Protein AF-A0A3A8N0Z3-F1 (afdb_monomer_lite)

Organism: NCBI:txid2316726

Secondary structure (DSSP, 8-state):
-HHHHHHHHHHHHHHHHHHHHHHHHH-TT-HHHHHHHHHHHHHTT-HHHHHHHHHHHHHHS-TT-TTHHHHHHHHHHSPPPP-------------PPPPTT---HHHHHHHHHHHHHHHTT-HHHHHHHHHHHHHH-TT-HHHHHHHHHHHHHTT-HHHHHHHHHHHHHHS-TT-TTHHHHHHHHHHHHHHHTT-

pLDDT: mean 80.4, std 16.56, range [33.19, 97.12]

Radius of gyration: 19.75 Å; chains: 1; bounding box: 37×64×40 Å

Structure (mmCIF, N/CA/C/O backbone):
data_AF-A0A3A8N0Z3-F1
#
_entry.id   AF-A0A3A8N0Z3-F1
#
loop_
_atom_site.group_PDB
_atom_site.id
_atom_site.type_symbol
_atom_site.label_atom_id
_atom_site.label_alt_id
_atom_site.label_comp_id
_atom_site.label_asym_id
_atom_site.label_entity_id
_atom_site.label_seq_id
_atom_site.pdbx_PDB_ins_code
_atom_site.Cartn_x
_atom_site.Cartn_y
_atom_site.Cartn_z
_atom_site.occupancy
_atom_site.B_iso_or_equiv
_atom_site.auth_seq_id
_atom_site.auth_comp_id
_atom_site.auth_asym_id
_atom_site.auth_atom_id
_atom_site.pdbx_PDB_model_num
ATOM 1 N N . MET A 1 1 ? 1.229 38.279 10.866 1.00 57.19 1 MET A N 1
ATOM 2 C CA . MET A 1 1 ? 1.272 37.994 9.409 1.00 57.19 1 MET A CA 1
ATOM 3 C C . MET A 1 1 ? 1.935 36.657 9.067 1.00 57.19 1 MET A C 1
ATOM 5 O O . MET A 1 1 ? 1.405 35.958 8.218 1.00 57.19 1 MET A O 1
ATOM 9 N N . VAL A 1 2 ? 3.024 36.254 9.737 1.00 59.75 2 VAL A N 1
ATOM 10 C CA . VAL A 1 2 ? 3.752 34.993 9.451 1.00 59.75 2 VAL A CA 1
ATOM 11 C C . VAL A 1 2 ? 2.899 33.725 9.644 1.00 59.75 2 VAL A C 1
ATOM 13 O O . VAL A 1 2 ? 3.015 32.772 8.880 1.00 59.75 2 VAL A O 1
ATOM 16 N N . GLU A 1 3 ? 2.003 33.711 10.630 1.00 58.56 3 GLU A N 1
ATOM 17 C CA . GLU A 1 3 ? 1.190 32.529 10.953 1.00 58.56 3 GLU A CA 1
ATOM 18 C C . GLU A 1 3 ? 0.041 32.298 9.959 1.00 58.56 3 GLU A C 1
ATOM 20 O O . GLU A 1 3 ? -0.197 31.168 9.539 1.00 58.56 3 GLU A O 1
ATOM 25 N N . VAL A 1 4 ? -0.586 33.380 9.482 1.00 61.00 4 VAL A N 1
ATOM 26 C CA . VAL A 1 4 ? -1.619 33.347 8.430 1.00 61.00 4 VAL A CA 1
ATOM 27 C C . VAL A 1 4 ? -1.026 32.901 7.091 1.00 61.00 4 VAL A C 1
ATOM 29 O O . VAL A 1 4 ? -1.623 32.082 6.400 1.00 61.00 4 VAL A O 1
ATOM 32 N N . ASP A 1 5 ? 0.178 33.368 6.749 1.00 61.94 5 ASP A N 1
ATOM 33 C CA . ASP A 1 5 ? 0.893 32.935 5.542 1.00 61.94 5 ASP A CA 1
ATOM 34 C C . ASP A 1 5 ? 1.299 31.448 5.614 1.00 61.94 5 ASP A C 1
ATOM 36 O O . ASP A 1 5 ? 1.142 30.709 4.642 1.00 61.94 5 ASP A O 1
ATOM 40 N N . ARG A 1 6 ? 1.730 30.961 6.788 1.00 59.81 6 ARG A N 1
ATOM 41 C CA . ARG A 1 6 ? 2.037 29.538 7.020 1.00 59.81 6 ARG A CA 1
ATOM 42 C C . ARG A 1 6 ? 0.794 28.643 6.923 1.00 59.81 6 ARG A C 1
ATOM 44 O O . ARG A 1 6 ? 0.878 27.572 6.322 1.00 59.81 6 ARG A O 1
ATOM 51 N N . LEU A 1 7 ? -0.333 29.071 7.494 1.00 57.47 7 LEU A N 1
ATOM 52 C CA . LEU A 1 7 ? -1.627 28.374 7.420 1.00 57.47 7 LEU A CA 1
ATOM 53 C C . LEU A 1 7 ? -2.206 28.378 5.998 1.00 57.47 7 LEU A C 1
ATOM 55 O O . LEU A 1 7 ? -2.738 27.371 5.536 1.00 57.47 7 LEU A O 1
ATOM 59 N N . SER A 1 8 ? -2.057 29.488 5.275 1.00 64.44 8 SER A N 1
ATOM 60 C CA . SER A 1 8 ? -2.439 29.582 3.865 1.00 64.44 8 SER A CA 1
ATOM 61 C C . SER A 1 8 ? -1.610 28.612 3.015 1.00 64.44 8 SER A C 1
ATOM 63 O O . SER A 1 8 ? -2.155 27.758 2.317 1.00 64.44 8 SER A O 1
ATOM 65 N N . LYS A 1 9 ? -0.281 28.623 3.182 1.00 66.44 9 LYS A N 1
ATOM 66 C CA . LYS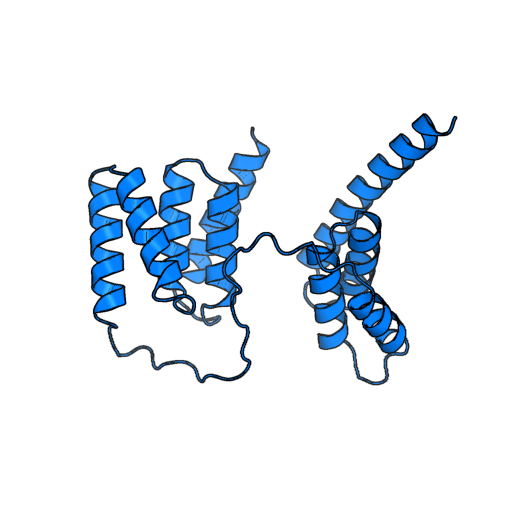 A 1 9 ? 0.630 27.702 2.487 1.00 66.44 9 LYS A CA 1
ATOM 67 C C . LYS A 1 9 ? 0.360 26.232 2.812 1.00 66.44 9 LYS A C 1
ATOM 69 O O . LYS A 1 9 ? 0.464 25.401 1.916 1.00 66.44 9 LYS A O 1
ATOM 74 N N . SER A 1 10 ? 0.014 25.874 4.049 1.00 64.50 10 SER A N 1
ATOM 75 C CA . SER A 1 10 ? -0.288 24.476 4.395 1.00 64.50 10 SER A CA 1
ATOM 76 C C . SER A 1 10 ? -1.595 23.985 3.762 1.00 64.50 10 SER A C 1
ATOM 78 O O . SER A 1 10 ? -1.659 22.846 3.287 1.00 64.50 10 SER A O 1
ATOM 80 N N . LYS A 1 11 ? -2.615 24.847 3.685 1.00 70.50 11 LYS A N 1
ATOM 81 C CA . LYS A 1 11 ? -3.885 24.549 3.011 1.00 70.50 11 LYS A CA 1
ATOM 82 C C . LYS A 1 11 ? -3.686 24.342 1.506 1.00 70.50 11 LYS A C 1
ATOM 84 O O . LYS A 1 11 ? -4.133 23.325 0.974 1.00 70.50 11 LYS A O 1
ATOM 89 N N . GLU A 1 12 ? -2.942 25.239 0.862 1.00 77.44 12 GLU A N 1
ATOM 90 C CA . GLU A 1 12 ? -2.576 25.149 -0.559 1.00 77.44 12 GLU A CA 1
ATOM 91 C C . GLU A 1 12 ? -1.788 23.868 -0.863 1.00 77.44 12 GLU A C 1
ATOM 93 O O . GLU A 1 12 ? -2.089 23.144 -1.811 1.00 77.44 12 GLU A O 1
ATOM 98 N N . LEU A 1 13 ? -0.823 23.511 -0.010 1.00 73.25 13 LEU A N 1
ATOM 99 C CA . LEU A 1 13 ? -0.037 22.288 -0.186 1.00 73.25 13 LEU A CA 1
ATOM 100 C C . LEU A 1 13 ? -0.872 21.016 0.003 1.00 73.25 13 LEU A C 1
ATOM 102 O O . LEU A 1 13 ? -0.650 20.027 -0.694 1.00 73.25 13 LEU A O 1
ATOM 106 N N . THR A 1 14 ? -1.862 21.038 0.896 1.00 74.38 14 THR A N 1
ATOM 107 C CA . THR A 1 14 ? -2.789 19.912 1.090 1.00 74.38 14 THR A CA 1
ATOM 108 C C . THR A 1 14 ? -3.716 19.740 -0.116 1.00 74.38 14 THR A C 1
ATOM 110 O O . THR A 1 14 ? -4.003 18.618 -0.537 1.00 74.38 14 THR A O 1
ATOM 113 N N . GLN A 1 15 ? -4.164 20.842 -0.720 1.00 80.12 15 GLN A N 1
ATOM 114 C CA . GLN A 1 15 ? -4.933 20.805 -1.962 1.00 80.12 15 GLN A CA 1
ATOM 115 C C . GLN A 1 15 ? -4.079 20.318 -3.137 1.00 80.12 15 GLN A C 1
ATOM 117 O O . GLN A 1 15 ? -4.514 19.434 -3.877 1.00 80.12 15 GLN A O 1
ATOM 122 N N . ALA A 1 16 ? -2.842 20.806 -3.250 1.00 80.38 16 ALA A N 1
ATOM 123 C CA . ALA A 1 16 ? -1.879 20.326 -4.232 1.00 80.38 16 ALA A CA 1
ATOM 124 C C . ALA A 1 16 ? -1.633 18.815 -4.086 1.00 80.38 16 ALA A C 1
ATOM 126 O O . ALA A 1 16 ? -1.604 18.115 -5.094 1.00 80.38 16 ALA A O 1
ATOM 127 N N . ALA A 1 17 ? -1.548 18.291 -2.855 1.00 80.81 17 ALA A N 1
ATOM 128 C CA . ALA A 1 17 ? -1.403 16.857 -2.590 1.00 80.81 17 ALA A CA 1
ATOM 129 C C . ALA A 1 17 ? -2.540 16.019 -3.198 1.00 80.81 17 ALA A C 1
ATOM 131 O O . ALA A 1 17 ? -2.292 14.953 -3.758 1.00 80.81 17 ALA A O 1
ATOM 132 N N . ARG A 1 18 ? -3.788 16.500 -3.105 1.00 81.81 18 ARG A N 1
ATOM 133 C CA . ARG A 1 18 ? -4.955 15.820 -3.691 1.00 81.81 18 ARG A CA 1
ATOM 134 C C . ARG A 1 18 ? -4.935 15.854 -5.217 1.00 81.81 18 ARG A C 1
ATOM 136 O O . ARG A 1 18 ? -5.237 14.846 -5.853 1.00 81.81 18 ARG A O 1
ATOM 143 N N . LEU A 1 19 ? -4.551 16.988 -5.801 1.00 83.81 19 LEU A N 1
ATOM 144 C CA . LEU A 1 19 ? -4.469 17.146 -7.255 1.00 83.81 19 LEU A CA 1
ATOM 145 C C . LEU A 1 19 ? -3.394 16.243 -7.860 1.00 83.81 19 LEU A C 1
ATOM 147 O O . LEU A 1 19 ? -3.662 15.537 -8.830 1.00 83.81 19 LEU A O 1
ATOM 151 N N . VAL A 1 20 ? -2.200 16.201 -7.260 1.00 88.56 20 VAL A N 1
ATOM 152 C CA . VAL A 1 20 ? -1.128 15.328 -7.759 1.00 88.56 20 VAL A CA 1
ATOM 153 C C . VAL A 1 20 ? -1.450 13.849 -7.557 1.00 88.56 20 VAL A C 1
ATOM 155 O O . VAL A 1 20 ? -1.140 13.053 -8.438 1.00 88.56 20 VAL A O 1
ATOM 158 N N . GLN A 1 21 ? -2.130 13.482 -6.464 1.00 85.25 21 GLN A N 1
ATOM 159 C CA . GLN A 1 21 ? -2.616 12.114 -6.264 1.00 85.25 21 GLN A CA 1
ATOM 160 C C . GLN A 1 21 ? -3.602 11.723 -7.371 1.00 85.25 21 GLN A C 1
ATOM 162 O O . GLN A 1 21 ? -3.427 10.693 -8.009 1.00 85.25 21 GLN A O 1
ATOM 167 N N . THR A 1 22 ? -4.562 12.599 -7.679 1.00 81.19 22 THR A N 1
ATOM 168 C CA . THR A 1 22 ? -5.529 12.377 -8.766 1.00 81.19 22 THR A CA 1
ATOM 169 C C . THR A 1 22 ? -4.833 12.237 -10.124 1.00 81.19 22 THR A C 1
ATOM 171 O O . THR A 1 22 ? -5.185 11.355 -10.899 1.00 81.19 22 THR A O 1
ATOM 174 N N . CYS A 1 23 ? -3.814 13.059 -10.406 1.00 88.38 23 CYS A N 1
ATOM 175 C CA . CYS A 1 23 ? -3.011 12.970 -11.634 1.00 88.38 23 CYS A CA 1
ATOM 176 C C . CYS A 1 23 ? -2.346 11.593 -11.764 1.00 88.38 23 CYS A C 1
ATOM 178 O O . CYS A 1 23 ? -2.431 10.953 -12.809 1.00 88.38 23 CYS A O 1
ATOM 180 N N . VAL A 1 24 ? -1.704 11.122 -10.690 1.00 92.25 24 VAL A N 1
ATOM 181 C CA . VAL A 1 24 ? -1.009 9.828 -10.669 1.00 92.25 24 VAL A CA 1
ATOM 182 C C . VAL A 1 24 ? -1.990 8.658 -10.761 1.00 92.25 24 VAL A C 1
ATOM 184 O O . VAL A 1 24 ? -1.687 7.681 -11.443 1.00 92.25 24 VAL A O 1
ATOM 187 N N . ASP A 1 25 ? -3.163 8.761 -10.136 1.00 81.50 25 ASP A N 1
ATOM 188 C CA . ASP A 1 25 ? -4.191 7.717 -10.175 1.00 81.50 25 ASP A CA 1
ATOM 189 C C . ASP A 1 25 ? -4.849 7.622 -11.560 1.00 81.50 25 ASP A C 1
ATOM 191 O O . ASP A 1 25 ? -5.060 6.524 -12.075 1.00 81.50 25 ASP A O 1
ATOM 195 N N . ALA A 1 26 ? -5.131 8.766 -12.191 1.00 80.75 26 ALA A N 1
ATOM 196 C CA . ALA A 1 26 ? -5.720 8.822 -13.526 1.00 80.75 26 ALA A CA 1
ATOM 197 C C . ALA A 1 26 ? -4.717 8.444 -14.625 1.00 80.75 26 ALA A C 1
ATOM 199 O O . ALA A 1 26 ? -5.094 7.827 -15.622 1.00 80.75 26 ALA A O 1
ATOM 200 N N . LEU A 1 27 ? -3.437 8.798 -14.456 1.00 84.69 27 LEU A N 1
ATOM 201 C CA . LEU A 1 27 ? -2.386 8.592 -15.453 1.00 84.69 27 LEU A CA 1
ATOM 202 C C . LEU A 1 27 ? -1.140 7.922 -14.832 1.00 84.69 27 LEU A C 1
ATOM 204 O O . LEU A 1 27 ? -0.078 8.546 -14.727 1.00 84.69 27 LEU A O 1
ATOM 208 N N . PRO A 1 28 ? -1.199 6.619 -14.484 1.00 80.31 28 PRO A N 1
ATOM 209 C CA . PRO A 1 28 ? -0.135 5.944 -13.726 1.00 80.31 28 PRO A CA 1
ATOM 210 C C . PRO A 1 28 ? 1.235 5.897 -14.416 1.00 80.31 28 PRO A C 1
ATOM 212 O O . PRO A 1 28 ? 2.262 5.751 -13.741 1.00 80.31 28 PRO A O 1
ATOM 215 N N . ARG A 1 29 ? 1.247 6.009 -15.753 1.00 88.50 29 ARG A N 1
ATOM 216 C CA . ARG A 1 29 ? 2.441 5.992 -16.618 1.00 88.50 29 ARG A CA 1
ATOM 217 C C . ARG A 1 29 ? 2.802 7.366 -17.198 1.00 88.50 29 ARG A C 1
ATOM 219 O O . ARG A 1 29 ? 3.608 7.435 -18.120 1.00 88.50 29 ARG A O 1
ATOM 226 N N . ASN A 1 30 ? 2.229 8.453 -16.686 1.00 92.44 30 ASN A N 1
ATOM 227 C CA . ASN A 1 30 ? 2.594 9.802 -17.109 1.00 92.44 30 ASN A CA 1
ATOM 228 C C . ASN A 1 30 ? 3.746 10.346 -16.243 1.00 92.44 30 ASN A C 1
ATOM 230 O O . ASN A 1 30 ? 3.619 10.473 -15.023 1.00 92.44 30 ASN A O 1
ATOM 234 N N . ALA A 1 31 ? 4.877 10.661 -16.879 1.00 91.69 31 ALA A N 1
ATOM 235 C CA . ALA A 1 31 ? 6.067 11.150 -16.190 1.00 91.69 31 ALA A CA 1
ATOM 236 C C . ALA A 1 31 ? 5.845 12.521 -15.524 1.00 91.69 31 ALA A C 1
ATOM 238 O O . ALA A 1 31 ? 6.321 12.738 -14.414 1.00 91.69 31 ALA A O 1
ATOM 239 N N . ASP A 1 32 ? 5.078 13.425 -16.132 1.00 93.25 32 ASP A N 1
ATOM 240 C CA . ASP A 1 32 ? 4.830 14.762 -15.580 1.00 93.25 32 ASP A CA 1
ATOM 241 C C . ASP A 1 32 ? 3.987 14.713 -14.299 1.00 93.25 32 ASP A C 1
ATOM 243 O O . ASP A 1 32 ? 4.290 15.424 -13.335 1.00 93.25 32 ASP A O 1
ATOM 247 N N . CYS A 1 33 ? 2.998 13.811 -14.231 1.00 91.06 33 CYS A N 1
ATOM 248 C CA . CYS A 1 33 ? 2.257 13.536 -12.998 1.00 91.06 33 CYS A CA 1
ATOM 249 C C . CYS A 1 33 ? 3.195 13.028 -11.895 1.00 91.06 33 CYS A C 1
ATOM 251 O O . CYS A 1 33 ? 3.133 13.514 -10.765 1.00 91.06 33 CYS A O 1
ATOM 253 N N . ARG A 1 34 ? 4.100 12.087 -12.215 1.00 95.62 34 ARG A N 1
ATOM 254 C CA . ARG A 1 34 ? 5.089 11.566 -11.253 1.00 95.62 34 ARG A CA 1
ATOM 255 C C . ARG A 1 34 ? 6.052 12.653 -10.783 1.00 95.62 34 ARG A C 1
ATOM 257 O O . ARG A 1 34 ? 6.294 12.773 -9.586 1.00 95.62 34 ARG A O 1
ATOM 264 N N . LEU A 1 35 ? 6.568 13.476 -11.692 1.00 97.12 35 LEU A N 1
ATOM 265 C CA . LEU A 1 35 ? 7.480 14.563 -11.344 1.00 97.12 35 LEU A CA 1
ATOM 266 C C . LEU A 1 35 ? 6.804 15.570 -10.411 1.00 97.12 35 LEU A C 1
ATOM 268 O O . LEU A 1 35 ? 7.326 15.868 -9.337 1.00 97.12 35 LEU A O 1
ATOM 272 N N . THR A 1 36 ? 5.618 16.043 -10.793 1.00 94.31 36 THR A N 1
ATOM 273 C CA . THR A 1 36 ? 4.850 17.015 -10.006 1.00 94.31 36 THR A CA 1
ATOM 274 C C . THR A 1 36 ? 4.503 16.457 -8.628 1.00 94.31 36 THR A C 1
ATOM 276 O O . THR A 1 36 ? 4.700 17.136 -7.622 1.00 94.31 36 THR A O 1
ATOM 279 N N . ALA A 1 37 ? 4.077 15.192 -8.550 1.00 93.94 37 ALA A N 1
ATOM 280 C CA . ALA A 1 37 ? 3.816 14.524 -7.279 1.00 93.94 37 ALA A CA 1
ATOM 281 C C . ALA A 1 37 ? 5.065 14.463 -6.384 1.00 93.94 37 ALA A C 1
ATOM 283 O O . ALA A 1 37 ? 4.984 14.778 -5.196 1.00 93.94 37 ALA A O 1
ATOM 284 N N . GLY A 1 38 ? 6.228 14.118 -6.947 1.00 95.00 38 GLY A N 1
ATOM 285 C CA . GLY A 1 38 ? 7.498 14.083 -6.220 1.00 95.00 38 GLY A CA 1
ATOM 286 C C . GLY A 1 38 ? 7.858 15.429 -5.582 1.00 95.00 38 GLY A C 1
ATOM 287 O O . GLY A 1 38 ? 8.144 15.481 -4.382 1.00 95.00 38 GLY A O 1
ATOM 288 N N . LEU A 1 39 ? 7.753 16.514 -6.360 1.00 95.38 39 LEU A N 1
ATOM 289 C CA . LEU A 1 39 ? 8.005 17.892 -5.915 1.00 95.38 39 LEU A CA 1
ATOM 290 C C . LEU A 1 39 ? 7.027 18.325 -4.808 1.00 95.38 39 LEU A C 1
ATOM 292 O O . LEU A 1 39 ? 7.427 18.906 -3.796 1.00 95.38 39 LEU A O 1
ATOM 296 N N . THR A 1 40 ? 5.736 18.027 -4.978 1.00 90.19 40 THR A N 1
ATOM 297 C CA . THR A 1 40 ? 4.690 18.392 -4.014 1.00 90.19 40 THR A CA 1
ATOM 298 C C . THR A 1 40 ? 4.866 17.661 -2.686 1.00 90.19 40 THR A C 1
ATOM 300 O O . THR A 1 40 ? 4.801 18.288 -1.626 1.00 90.19 40 THR A O 1
ATOM 303 N N . TYR A 1 41 ? 5.147 16.355 -2.715 1.00 90.56 41 TYR A N 1
ATOM 304 C CA . TYR A 1 41 ? 5.369 15.584 -1.491 1.00 90.56 41 TYR A CA 1
ATOM 305 C C . TYR A 1 41 ? 6.663 15.957 -0.769 1.00 90.56 41 TYR A C 1
ATOM 307 O O . TYR A 1 41 ? 6.686 15.940 0.462 1.00 90.56 41 TYR A O 1
ATOM 315 N N . GLU A 1 42 ? 7.707 16.359 -1.496 1.00 90.88 42 GLU A N 1
ATOM 316 C CA . GLU A 1 42 ? 8.930 16.899 -0.891 1.00 90.88 42 GLU A CA 1
ATOM 317 C C . GLU A 1 42 ? 8.620 18.152 -0.069 1.00 90.88 42 GLU A C 1
ATOM 319 O O . GLU A 1 42 ? 9.012 18.259 1.094 1.00 90.88 42 GLU A O 1
ATOM 324 N N . ARG A 1 43 ? 7.830 19.072 -0.636 1.00 88.56 43 ARG A N 1
ATOM 325 C CA . ARG A 1 43 ? 7.429 20.316 0.032 1.00 88.56 43 ARG A CA 1
ATOM 326 C C . ARG A 1 43 ? 6.520 20.081 1.241 1.00 88.56 43 ARG A C 1
ATOM 328 O O . ARG A 1 43 ? 6.565 20.845 2.201 1.00 88.56 43 ARG A O 1
ATOM 335 N N . LEU A 1 44 ? 5.743 19.001 1.215 1.00 84.75 44 LEU A N 1
ATOM 336 C CA . LEU A 1 44 ? 4.938 18.509 2.339 1.00 84.75 44 LEU A CA 1
ATOM 337 C C . LEU A 1 44 ? 5.752 17.734 3.384 1.00 84.75 44 LEU A C 1
ATOM 339 O O . LEU A 1 44 ? 5.182 17.270 4.370 1.00 84.75 44 LEU A O 1
ATOM 343 N N . ARG A 1 45 ? 7.062 17.552 3.171 1.00 84.31 45 ARG A N 1
ATOM 344 C CA . ARG A 1 45 ? 7.942 16.702 3.990 1.00 84.31 45 ARG A CA 1
ATOM 345 C C . ARG A 1 45 ? 7.485 15.240 4.070 1.00 84.31 45 ARG A C 1
ATOM 347 O O . ARG A 1 45 ? 7.882 14.506 4.968 1.00 84.31 45 ARG A O 1
ATOM 354 N N . SER A 1 46 ? 6.673 14.803 3.109 1.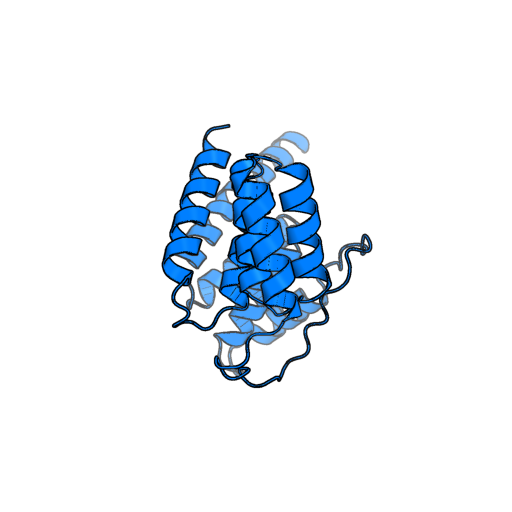00 83.19 46 SER A N 1
ATOM 355 C CA . SER A 1 46 ? 6.283 13.405 2.913 1.00 83.19 46 SER A CA 1
ATOM 356 C C . SER A 1 46 ? 7.348 12.707 2.066 1.00 83.19 46 SER A C 1
ATOM 358 O O . SER A 1 46 ? 7.121 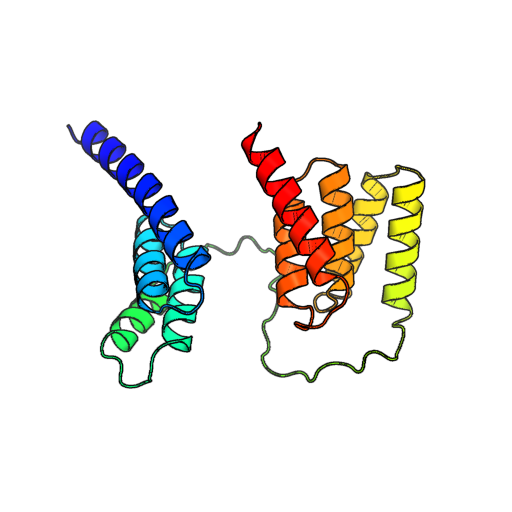12.383 0.898 1.00 83.19 46 SER A O 1
ATOM 360 N N . PHE A 1 47 ? 8.543 12.536 2.634 1.00 85.19 47 PHE A N 1
ATOM 361 C CA . PHE A 1 47 ? 9.732 12.120 1.885 1.00 85.19 47 PHE A CA 1
ATOM 362 C C . PHE A 1 47 ? 9.598 10.730 1.249 1.00 85.19 47 PHE A C 1
ATOM 364 O O . PHE A 1 47 ? 10.067 10.547 0.130 1.00 85.19 47 PHE A O 1
ATOM 371 N N . ASP A 1 48 ? 8.861 9.801 1.863 1.00 81.00 48 ASP A N 1
ATOM 372 C CA . ASP A 1 48 ? 8.598 8.479 1.274 1.00 81.00 48 ASP A CA 1
ATOM 373 C C . ASP A 1 48 ? 7.768 8.574 -0.013 1.00 81.00 48 ASP A C 1
ATOM 375 O O . ASP A 1 48 ? 8.118 7.994 -1.044 1.00 81.00 48 ASP A O 1
ATOM 379 N N . LYS A 1 49 ? 6.695 9.378 0.009 1.00 85.94 49 LYS A N 1
ATOM 380 C CA . LYS A 1 49 ? 5.855 9.626 -1.174 1.00 85.94 49 LYS A CA 1
ATOM 381 C C . LYS A 1 49 ? 6.613 10.403 -2.248 1.00 85.94 49 LYS A C 1
ATOM 383 O O . LYS A 1 49 ? 6.409 10.159 -3.437 1.00 85.94 49 LYS A O 1
ATOM 388 N N . SER A 1 50 ? 7.497 11.315 -1.844 1.00 93.06 50 SER A N 1
ATOM 389 C CA . SER A 1 50 ? 8.377 12.033 -2.768 1.00 93.06 50 SER A CA 1
ATOM 390 C C . SER A 1 50 ? 9.342 11.073 -3.469 1.00 93.06 50 SER A C 1
ATOM 392 O O . SER A 1 50 ? 9.371 11.014 -4.699 1.00 93.06 50 SER A O 1
ATOM 394 N N . ALA A 1 51 ? 10.039 10.233 -2.697 1.00 92.56 51 ALA A N 1
ATOM 395 C CA . ALA A 1 51 ? 10.992 9.258 -3.211 1.00 92.56 51 ALA A CA 1
ATOM 396 C C . ALA A 1 51 ? 10.341 8.254 -4.172 1.00 92.56 51 ALA A C 1
ATOM 398 O O . ALA A 1 51 ? 10.899 7.966 -5.232 1.00 92.56 51 ALA A O 1
ATOM 399 N N . LEU A 1 52 ? 9.146 7.755 -3.833 1.00 88.88 52 LEU A N 1
ATOM 400 C CA . LEU A 1 52 ? 8.368 6.856 -4.689 1.00 88.88 52 LEU A CA 1
ATOM 401 C C . LEU A 1 52 ? 8.104 7.477 -6.069 1.00 88.88 52 LEU A C 1
ATOM 403 O O . LEU A 1 52 ? 8.309 6.835 -7.099 1.00 88.88 52 LEU A O 1
ATOM 407 N N . ASN A 1 53 ? 7.666 8.735 -6.096 1.00 94.25 53 ASN A N 1
ATOM 408 C CA . ASN A 1 53 ? 7.288 9.409 -7.331 1.00 94.25 53 ASN A CA 1
ATOM 409 C C . ASN A 1 53 ? 8.499 9.837 -8.174 1.00 94.25 53 ASN A C 1
ATOM 411 O O . ASN A 1 53 ? 8.460 9.699 -9.396 1.00 94.25 53 ASN A O 1
ATOM 415 N N . TYR A 1 54 ? 9.606 10.254 -7.553 1.00 95.56 54 TYR A N 1
ATOM 416 C CA . TYR A 1 54 ? 10.859 10.493 -8.277 1.00 95.56 54 TYR A CA 1
ATOM 417 C C . TYR A 1 54 ? 11.425 9.224 -8.914 1.00 95.56 54 TYR A C 1
ATOM 419 O O . TYR A 1 54 ? 11.856 9.267 -10.063 1.00 95.56 54 TYR A O 1
ATOM 427 N N . ARG A 1 55 ? 11.375 8.077 -8.225 1.00 94.12 55 ARG A N 1
ATOM 428 C CA . ARG A 1 55 ? 11.793 6.792 -8.811 1.00 94.12 55 ARG A CA 1
ATOM 429 C C . ARG A 1 55 ? 10.931 6.420 -10.015 1.00 94.12 55 ARG A C 1
ATOM 431 O O . ARG A 1 55 ? 11.474 6.143 -11.076 1.00 94.12 55 ARG A O 1
ATOM 438 N N . ALA A 1 56 ? 9.609 6.531 -9.892 1.00 88.69 56 ALA A N 1
ATOM 439 C CA . ALA A 1 56 ? 8.696 6.269 -11.003 1.00 88.69 56 ALA A CA 1
ATOM 440 C C . ALA A 1 56 ? 8.933 7.213 -12.201 1.00 88.69 56 ALA A C 1
ATOM 442 O O . ALA A 1 56 ? 8.878 6.782 -13.349 1.00 88.69 56 ALA A O 1
ATOM 443 N N . PHE A 1 57 ? 9.252 8.492 -11.966 1.00 96.69 57 PHE A N 1
ATOM 444 C CA . PHE A 1 57 ? 9.664 9.408 -13.038 1.00 96.69 57 PHE A CA 1
ATOM 445 C C . PHE A 1 57 ? 10.917 8.905 -13.776 1.00 96.69 57 PHE A C 1
ATOM 447 O O . PHE A 1 57 ? 10.963 8.912 -15.008 1.00 96.69 57 PHE A O 1
ATOM 454 N N . LEU A 1 58 ? 11.924 8.442 -13.030 1.00 94.44 58 LEU A N 1
ATOM 455 C CA . LEU A 1 58 ? 13.164 7.897 -13.587 1.00 94.44 58 LEU A CA 1
ATOM 456 C C . LEU A 1 58 ? 12.962 6.542 -14.294 1.00 94.44 58 LEU A C 1
ATOM 458 O O . LEU A 1 58 ? 13.775 6.166 -15.134 1.00 94.44 58 LEU A O 1
ATOM 462 N N . GLU A 1 59 ? 11.893 5.811 -14.003 1.00 92.00 59 GLU A N 1
ATOM 463 C CA . GLU A 1 59 ? 11.531 4.591 -14.738 1.00 92.00 59 GLU A CA 1
ATOM 464 C C . GLU A 1 59 ? 10.776 4.896 -16.040 1.00 92.00 59 GLU A C 1
ATOM 466 O O . GLU A 1 59 ? 10.929 4.183 -17.028 1.00 92.00 59 GLU A O 1
ATOM 471 N N . LEU A 1 60 ? 9.968 5.961 -16.059 1.00 88.19 60 LEU A N 1
ATOM 472 C CA . LEU A 1 60 ? 9.111 6.309 -17.200 1.00 88.19 60 LEU A CA 1
ATOM 473 C C . LEU A 1 60 ? 9.806 7.160 -18.270 1.00 88.19 60 LEU A C 1
ATOM 475 O O . LEU A 1 60 ? 9.328 7.218 -19.403 1.00 88.19 60 LEU A O 1
ATOM 479 N N . THR A 1 61 ? 10.892 7.850 -17.926 1.00 91.12 61 THR A N 1
ATOM 480 C CA . THR A 1 61 ? 11.589 8.764 -18.844 1.00 91.12 61 THR A CA 1
ATOM 481 C C . THR A 1 61 ? 12.815 8.128 -19.493 1.00 91.12 61 THR A C 1
ATOM 483 O O . THR A 1 61 ? 13.467 7.260 -18.918 1.00 91.12 61 THR A O 1
ATOM 486 N N . GLN A 1 62 ? 13.151 8.578 -20.703 1.00 91.44 62 GLN A N 1
ATOM 487 C CA . GLN A 1 62 ? 14.366 8.154 -21.405 1.00 91.44 62 GLN A CA 1
ATOM 488 C C . GLN A 1 62 ? 15.614 8.694 -20.696 1.00 91.44 62 GLN A C 1
ATOM 490 O O . GLN A 1 62 ? 15.547 9.801 -20.166 1.00 91.44 62 GLN A O 1
ATOM 495 N N . PRO A 1 63 ? 16.771 8.006 -20.731 1.00 89.06 63 PRO A N 1
ATOM 496 C CA . PRO A 1 63 ? 18.011 8.488 -20.108 1.00 89.06 63 PRO A CA 1
ATOM 497 C C . PRO A 1 63 ? 18.444 9.900 -20.533 1.00 89.06 63 PRO A C 1
ATOM 499 O O . PRO A 1 63 ? 19.127 10.578 -19.771 1.00 89.06 63 PRO A O 1
ATOM 502 N N . THR A 1 64 ? 18.025 10.345 -21.719 1.00 91.44 64 THR A N 1
ATOM 503 C CA . THR A 1 64 ? 18.294 11.676 -22.280 1.00 91.44 64 THR A CA 1
ATOM 504 C C . THR A 1 64 ? 17.347 12.775 -21.788 1.00 91.44 64 THR A C 1
ATOM 506 O O . THR A 1 64 ? 17.562 13.936 -22.129 1.00 91.44 64 THR A O 1
ATOM 509 N N . ASP A 1 65 ? 16.306 12.459 -21.003 1.00 92.56 65 ASP A N 1
ATOM 510 C CA . ASP A 1 65 ? 15.393 13.477 -20.470 1.00 92.56 65 ASP A CA 1
ATOM 511 C C . ASP A 1 65 ? 16.165 14.445 -19.546 1.00 92.56 65 ASP A C 1
ATOM 513 O O . ASP A 1 65 ? 16.758 14.014 -18.547 1.00 92.56 65 ASP A O 1
ATOM 517 N N . PRO A 1 66 ? 16.153 15.759 -19.844 1.00 94.62 66 PRO A N 1
ATOM 518 C CA . PRO A 1 66 ? 16.999 16.741 -19.168 1.00 94.62 66 PRO A CA 1
ATOM 519 C C . PRO A 1 66 ? 16.663 16.924 -17.683 1.00 94.62 66 PRO A C 1
ATOM 521 O O . PRO A 1 66 ? 17.473 17.455 -16.926 1.00 94.62 66 PRO A O 1
ATOM 524 N N . ARG A 1 67 ? 15.485 16.482 -17.229 1.00 95.06 67 ARG A N 1
ATOM 525 C CA . ARG A 1 67 ? 15.042 16.633 -15.835 1.00 95.06 67 ARG A CA 1
ATOM 526 C C . ARG A 1 67 ? 15.577 15.522 -14.933 1.00 95.06 67 ARG A C 1
ATOM 528 O O . ARG A 1 67 ? 15.541 15.663 -13.711 1.00 95.06 67 ARG A O 1
ATOM 535 N N . ARG A 1 68 ? 16.086 14.419 -15.498 1.00 95.62 68 ARG A N 1
ATOM 536 C CA . ARG A 1 68 ? 16.532 13.243 -14.728 1.00 95.62 68 ARG A CA 1
ATOM 537 C C . ARG A 1 68 ? 17.667 13.541 -13.769 1.00 95.62 68 ARG A C 1
ATOM 539 O O . ARG A 1 68 ? 17.654 13.009 -12.662 1.00 95.62 68 ARG A O 1
ATOM 546 N N . SER A 1 69 ? 18.625 14.372 -14.170 1.00 93.94 69 SER A N 1
ATOM 547 C CA . SER A 1 69 ? 19.750 14.759 -13.313 1.00 93.94 69 SER A CA 1
ATOM 548 C C . SER A 1 69 ? 19.245 15.486 -12.065 1.00 93.94 69 SER A C 1
ATOM 550 O O . SER A 1 69 ? 19.504 15.046 -10.949 1.00 93.94 69 SER A O 1
ATOM 552 N N . ALA A 1 70 ? 18.411 16.513 -12.246 1.00 95.19 70 ALA A N 1
ATOM 553 C CA . ALA A 1 70 ? 17.811 17.269 -11.150 1.00 95.19 70 ALA A CA 1
ATOM 554 C C . ALA A 1 70 ? 16.946 16.393 -10.227 1.00 95.19 70 ALA A C 1
ATOM 556 O O . ALA A 1 70 ? 17.002 16.533 -9.005 1.00 95.19 70 ALA A O 1
ATOM 557 N N . VAL A 1 71 ? 16.165 15.467 -10.794 1.00 95.44 71 VAL A N 1
ATOM 558 C CA . VAL A 1 71 ? 15.338 14.529 -10.016 1.00 95.44 71 VAL A CA 1
ATOM 559 C C . VAL A 1 71 ? 16.198 13.542 -9.226 1.00 95.44 71 VAL A C 1
ATOM 561 O O . VAL A 1 71 ? 15.891 13.260 -8.070 1.00 95.44 71 VAL A O 1
ATOM 564 N N . SER A 1 72 ? 17.286 13.047 -9.814 1.00 92.00 72 SER A N 1
ATOM 565 C CA . SER A 1 72 ? 18.208 12.119 -9.147 1.00 92.00 72 SER A CA 1
ATOM 566 C C . SER A 1 72 ? 18.928 12.787 -7.975 1.00 92.00 72 SER A C 1
ATOM 568 O O . SER A 1 72 ? 18.997 12.209 -6.890 1.00 92.00 72 SER A O 1
ATOM 570 N N . GLU A 1 73 ? 19.390 14.028 -8.154 1.00 92.81 73 GLU A N 1
ATOM 571 C CA . GLU A 1 73 ? 20.015 14.805 -7.079 1.00 92.81 73 GLU A CA 1
ATOM 572 C C . GLU A 1 73 ? 19.025 15.116 -5.953 1.00 92.81 73 GLU A C 1
ATOM 574 O O . GLU A 1 73 ? 19.334 14.908 -4.780 1.00 92.81 73 GLU A O 1
ATOM 579 N N . ARG A 1 74 ? 17.794 15.521 -6.292 1.00 94.62 74 ARG A N 1
ATOM 580 C CA . ARG A 1 74 ? 16.722 15.718 -5.303 1.00 94.62 74 ARG A CA 1
ATOM 581 C C . ARG A 1 74 ? 16.432 14.445 -4.519 1.00 94.62 74 ARG A C 1
ATOM 583 O O . ARG A 1 74 ? 16.388 14.492 -3.295 1.00 94.62 74 ARG A O 1
ATOM 590 N N . LEU A 1 75 ? 16.288 13.309 -5.205 1.00 92.62 75 LEU A N 1
ATOM 591 C CA . LEU A 1 75 ? 16.054 12.006 -4.580 1.00 92.62 75 LEU A CA 1
ATOM 592 C C . LEU A 1 75 ? 17.177 11.630 -3.603 1.00 92.62 75 LEU A C 1
ATOM 594 O O . LEU A 1 75 ? 16.895 11.123 -2.519 1.00 92.62 75 LEU A O 1
ATOM 598 N N . LYS A 1 76 ? 18.436 11.897 -3.966 1.00 92.06 76 LYS A N 1
ATOM 599 C CA . LYS A 1 76 ? 19.606 11.656 -3.110 1.00 92.06 76 LYS A CA 1
ATOM 600 C C . LYS A 1 76 ? 19.653 12.594 -1.898 1.00 92.06 76 LYS A C 1
ATOM 602 O O . LYS A 1 76 ? 20.114 12.182 -0.837 1.00 92.06 76 LYS A O 1
ATOM 607 N N . ALA A 1 77 ? 19.178 13.828 -2.054 1.00 91.69 77 ALA A N 1
ATOM 608 C CA . ALA A 1 77 ? 19.154 14.851 -1.012 1.00 91.69 77 ALA A CA 1
ATOM 609 C C . ALA A 1 77 ? 17.952 14.749 -0.054 1.00 91.69 77 ALA A C 1
ATOM 611 O O . ALA A 1 77 ? 17.912 15.476 0.942 1.00 91.69 77 ALA A O 1
ATOM 612 N N . LEU A 1 78 ? 16.969 13.879 -0.328 1.00 87.81 78 LEU A N 1
ATOM 613 C CA . LEU A 1 78 ? 15.829 13.694 0.568 1.00 87.81 78 LEU A CA 1
ATOM 614 C C . LEU A 1 78 ? 16.310 13.236 1.955 1.00 87.81 78 LEU A C 1
ATOM 616 O O . LEU A 1 78 ? 17.108 12.297 2.046 1.00 87.81 78 LEU A O 1
ATOM 620 N N . PRO A 1 79 ? 15.808 13.847 3.047 1.00 83.12 79 PRO A N 1
ATOM 621 C CA . PRO A 1 79 ? 16.098 13.380 4.390 1.00 83.12 79 PRO A CA 1
ATOM 622 C C . PRO A 1 79 ? 15.701 11.916 4.517 1.00 83.12 79 PRO A C 1
ATOM 624 O O . PRO A 1 79 ? 14.533 11.559 4.349 1.00 83.12 79 PRO A O 1
ATOM 627 N N . GLN A 1 80 ? 16.672 11.066 4.835 1.00 61.09 80 GLN A N 1
ATOM 628 C CA . GLN A 1 80 ? 16.352 9.730 5.303 1.00 61.09 80 GLN A CA 1
ATOM 629 C C . GLN A 1 80 ? 15.678 9.919 6.657 1.00 61.09 80 GLN A C 1
ATOM 631 O O . GLN A 1 80 ? 16.265 10.529 7.555 1.00 61.09 80 GLN A O 1
ATOM 636 N N . ALA A 1 81 ? 14.428 9.472 6.790 1.00 50.50 81 ALA A N 1
ATOM 637 C CA . ALA A 1 81 ? 13.781 9.441 8.092 1.00 50.50 81 ALA A CA 1
ATOM 638 C C . ALA A 1 81 ? 14.753 8.780 9.089 1.00 50.50 81 ALA A C 1
ATOM 640 O O . ALA A 1 81 ? 15.392 7.785 8.717 1.00 50.50 81 ALA A O 1
ATOM 641 N N . PRO A 1 82 ? 14.921 9.304 10.323 1.00 40.56 82 PRO A N 1
ATOM 642 C CA . PRO A 1 82 ? 15.614 8.543 11.347 1.00 40.56 82 PRO A CA 1
ATOM 643 C C . PRO A 1 82 ? 14.897 7.205 11.402 1.00 40.56 82 PRO A C 1
ATOM 645 O O . PRO A 1 82 ? 13.687 7.170 11.640 1.00 40.56 82 PRO A O 1
ATOM 648 N N . ARG A 1 83 ? 15.616 6.128 11.073 1.00 41.53 83 ARG A N 1
ATOM 649 C CA . ARG A 1 83 ? 15.043 4.793 11.103 1.00 41.53 83 ARG A CA 1
ATOM 650 C C . ARG A 1 83 ? 14.597 4.556 12.540 1.00 41.53 83 ARG A C 1
ATOM 652 O O . ARG A 1 83 ? 15.401 4.172 13.382 1.00 41.53 83 ARG A O 1
ATOM 659 N N . ARG A 1 84 ? 13.312 4.763 12.834 1.00 35.03 84 ARG A N 1
ATOM 660 C CA . ARG A 1 84 ? 12.659 3.855 13.764 1.00 35.03 84 ARG A CA 1
ATOM 661 C C . ARG A 1 84 ? 12.885 2.496 13.130 1.00 35.03 84 ARG A C 1
ATOM 663 O O . ARG A 1 84 ? 12.620 2.324 11.942 1.00 35.03 84 ARG A O 1
ATOM 670 N N . SER A 1 85 ? 13.541 1.618 13.867 1.00 35.09 85 SER A N 1
ATOM 671 C CA . SER A 1 85 ? 13.834 0.252 13.470 1.00 35.09 85 SER A CA 1
ATOM 672 C C . SER A 1 85 ? 12.513 -0.500 13.305 1.00 35.09 85 SER A C 1
ATOM 674 O O . SER A 1 85 ? 12.099 -1.278 14.152 1.00 35.09 85 SER A O 1
ATOM 676 N N . GLU A 1 86 ? 11.826 -0.233 12.202 1.00 41.16 86 GLU A N 1
ATOM 677 C CA . GLU A 1 86 ? 10.994 -1.213 11.535 1.00 41.16 86 GLU A CA 1
ATOM 678 C C . GLU A 1 86 ? 11.947 -2.201 10.847 1.00 41.16 86 GLU A C 1
ATOM 680 O O . GLU A 1 86 ? 12.994 -1.780 10.330 1.00 41.16 86 GLU A O 1
ATOM 685 N N . PRO A 1 87 ? 11.653 -3.511 10.854 1.00 34.66 87 PRO A N 1
ATOM 686 C CA . PRO A 1 87 ? 12.498 -4.490 10.190 1.00 34.66 87 PRO A CA 1
ATOM 687 C C . PRO A 1 87 ? 12.597 -4.114 8.713 1.00 34.66 87 PRO A C 1
ATOM 689 O O . PRO A 1 87 ? 11.608 -4.129 7.986 1.00 34.66 87 PRO A O 1
ATOM 692 N N . THR A 1 88 ? 13.792 -3.733 8.268 1.00 33.19 88 THR A N 1
ATOM 693 C CA . THR A 1 88 ? 14.082 -3.395 6.874 1.00 33.19 88 THR A CA 1
ATOM 694 C C . THR A 1 88 ? 13.634 -4.531 5.950 1.00 33.19 88 THR A C 1
ATOM 696 O O . THR A 1 88 ? 14.222 -5.612 6.027 1.00 33.19 88 THR A O 1
ATOM 699 N N . PRO A 1 89 ? 12.677 -4.328 5.021 1.00 39.94 89 PRO A N 1
ATOM 700 C CA . PRO A 1 89 ? 12.503 -5.259 3.926 1.00 39.94 89 PRO A CA 1
ATOM 701 C C . PRO A 1 89 ? 13.631 -4.986 2.934 1.00 39.94 89 PRO A C 1
ATOM 703 O O . PRO A 1 89 ? 13.604 -4.025 2.165 1.00 39.94 89 PRO A O 1
ATOM 706 N N . THR A 1 90 ? 14.654 -5.831 2.982 1.00 36.66 90 THR A N 1
ATOM 707 C CA . THR A 1 90 ? 15.729 -5.890 1.995 1.00 36.66 90 THR A CA 1
ATOM 708 C C . THR A 1 90 ? 15.119 -6.102 0.606 1.00 36.66 90 THR A C 1
ATOM 710 O O . THR A 1 90 ? 14.764 -7.219 0.220 1.00 36.66 90 THR A O 1
ATOM 713 N N . VAL A 1 91 ? 14.971 -5.020 -0.159 1.00 42.16 91 VAL A N 1
ATOM 714 C CA . VAL A 1 91 ? 14.723 -5.084 -1.601 1.00 42.16 91 VAL A CA 1
ATOM 715 C C . VAL A 1 91 ? 16.029 -5.545 -2.240 1.00 42.16 91 VAL A C 1
ATOM 717 O O . VAL A 1 91 ? 16.941 -4.754 -2.449 1.00 42.16 91 VAL A O 1
ATOM 720 N N . GLN A 1 92 ? 16.128 -6.846 -2.504 1.00 35.66 92 GLN A N 1
ATOM 721 C CA . GLN A 1 92 ? 17.069 -7.370 -3.490 1.00 35.66 92 GLN A CA 1
ATOM 722 C C . GLN A 1 92 ? 16.323 -7.490 -4.824 1.00 35.66 92 GLN A C 1
ATOM 724 O O . GLN A 1 92 ? 15.254 -8.114 -4.837 1.00 35.66 92 GLN A O 1
ATOM 729 N N . PRO A 1 93 ? 16.842 -6.918 -5.923 1.00 48.44 93 PRO A N 1
ATOM 730 C CA . PRO A 1 93 ? 16.318 -7.166 -7.254 1.00 48.44 93 PRO A CA 1
ATOM 731 C C . PRO A 1 93 ? 16.777 -8.553 -7.718 1.00 48.44 93 PRO A C 1
ATOM 733 O O . PRO A 1 93 ? 17.921 -8.940 -7.499 1.00 48.44 93 PRO A O 1
ATOM 736 N N . GLY A 1 94 ? 15.886 -9.290 -8.377 1.00 41.88 94 GLY A N 1
ATOM 737 C CA . GLY A 1 94 ? 16.228 -10.548 -9.040 1.00 41.88 94 GLY A CA 1
ATOM 738 C C . GLY A 1 94 ? 15.929 -11.786 -8.201 1.00 41.88 94 GLY A C 1
ATOM 739 O O . GLY A 1 94 ? 16.713 -12.220 -7.366 1.00 41.88 94 GLY A O 1
ATOM 740 N N . GLY A 1 95 ? 14.778 -12.389 -8.465 1.00 37.16 95 GLY A N 1
ATOM 741 C CA . GLY A 1 95 ? 14.455 -13.747 -8.052 1.00 37.16 95 GLY A CA 1
ATOM 742 C C . GLY A 1 95 ? 13.249 -14.187 -8.857 1.00 37.16 95 GLY A C 1
ATOM 743 O O . GLY A 1 95 ? 12.188 -13.586 -8.722 1.00 37.16 95 GLY A O 1
ATOM 744 N N . ALA A 1 96 ? 13.459 -15.149 -9.752 1.00 39.00 96 ALA A N 1
ATOM 745 C CA . ALA A 1 96 ? 12.474 -15.670 -10.691 1.00 39.00 96 ALA A CA 1
ATOM 746 C C . ALA A 1 96 ? 11.112 -15.973 -10.029 1.00 39.00 96 ALA A C 1
ATOM 748 O O . ALA A 1 96 ? 11.081 -16.320 -8.843 1.00 39.00 96 ALA A O 1
ATOM 749 N N . PRO A 1 97 ? 9.993 -15.885 -10.778 1.00 45.91 97 PRO A N 1
ATOM 750 C CA . PRO A 1 97 ? 8.699 -16.332 -10.282 1.00 45.91 97 PRO A CA 1
ATOM 751 C C . PRO A 1 97 ? 8.830 -17.781 -9.814 1.00 45.91 97 PRO A C 1
ATOM 753 O O . PRO A 1 97 ? 9.211 -18.669 -10.579 1.00 45.91 97 PRO A O 1
ATOM 756 N N . ARG A 1 98 ? 8.565 -18.010 -8.525 1.00 48.09 98 ARG A N 1
ATOM 757 C CA . ARG A 1 98 ? 8.506 -19.363 -7.980 1.00 48.09 98 ARG A CA 1
ATOM 758 C C . ARG A 1 98 ? 7.332 -20.065 -8.677 1.00 48.09 98 ARG A C 1
ATOM 760 O O . ARG A 1 98 ? 6.253 -19.473 -8.748 1.00 48.09 98 ARG A O 1
ATOM 767 N N . PRO A 1 99 ? 7.525 -21.268 -9.239 1.00 41.44 99 PRO A N 1
ATOM 768 C CA . PRO A 1 99 ? 6.453 -21.971 -9.923 1.00 41.44 99 PRO A CA 1
ATOM 769 C C . PRO A 1 99 ? 5.301 -22.217 -8.946 1.00 41.44 99 PRO A C 1
ATOM 771 O O . PRO A 1 99 ? 5.511 -22.675 -7.825 1.00 41.44 99 PRO A O 1
ATOM 774 N N . VAL A 1 100 ? 4.089 -21.920 -9.408 1.00 48.88 100 VAL A N 1
ATOM 775 C CA . VAL A 1 100 ? 2.789 -22.012 -8.717 1.00 48.88 100 VAL A CA 1
ATOM 776 C C . VAL A 1 100 ? 2.379 -23.435 -8.291 1.00 48.88 100 VAL A C 1
ATOM 778 O O . VAL A 1 100 ? 1.200 -23.695 -8.092 1.00 48.88 100 VAL A O 1
ATOM 781 N N . ASN A 1 101 ? 3.320 -24.372 -8.141 1.00 42.94 101 ASN A N 1
ATOM 782 C CA . ASN A 1 101 ? 3.022 -25.796 -7.945 1.00 42.94 101 ASN A CA 1
ATOM 783 C C . ASN A 1 101 ? 3.811 -26.494 -6.825 1.00 42.94 101 ASN A C 1
ATOM 785 O O . ASN A 1 101 ? 4.009 -27.704 -6.859 1.00 42.94 101 ASN A O 1
ATOM 789 N N . GLY A 1 102 ? 4.216 -25.763 -5.789 1.00 43.91 102 GLY A N 1
ATOM 790 C CA . GLY A 1 102 ? 4.653 -26.364 -4.529 1.00 43.91 102 GLY A CA 1
ATOM 791 C C . GLY A 1 102 ? 3.961 -25.669 -3.370 1.00 43.91 102 GLY A C 1
ATOM 792 O O . GLY A 1 102 ? 4.252 -24.506 -3.107 1.00 43.91 102 GLY A O 1
ATOM 793 N N . THR A 1 103 ? 3.035 -26.352 -2.699 1.00 56.97 103 THR A N 1
ATOM 794 C CA . THR A 1 103 ? 2.470 -25.890 -1.428 1.00 56.97 103 THR A CA 1
ATOM 795 C C . THR A 1 103 ? 3.600 -25.802 -0.416 1.00 56.97 103 THR A C 1
ATOM 797 O O . THR A 1 103 ? 4.111 -26.829 0.031 1.00 56.97 103 THR A O 1
ATOM 800 N N . ASP A 1 104 ? 4.032 -24.584 -0.096 1.00 70.56 104 ASP A N 1
ATOM 801 C CA . ASP A 1 104 ? 4.919 -24.357 1.034 1.00 70.56 104 ASP A CA 1
ATOM 802 C C . ASP A 1 104 ? 4.151 -24.788 2.303 1.00 70.56 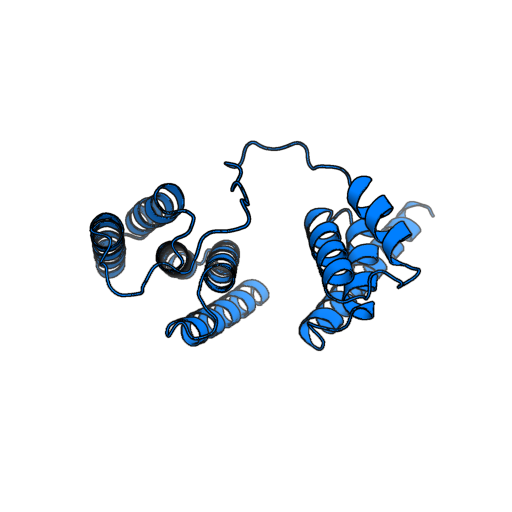104 ASP A C 1
ATOM 804 O O . ASP A 1 104 ? 3.135 -24.169 2.643 1.00 70.56 104 ASP A O 1
ATOM 808 N N . PRO A 1 105 ? 4.562 -25.877 2.982 1.00 80.06 105 PRO A N 1
ATOM 809 C CA . PRO A 1 105 ? 3.816 -26.420 4.115 1.00 80.06 105 PRO A CA 1
ATOM 810 C C . PRO A 1 105 ? 3.727 -25.418 5.273 1.00 80.06 105 PRO A C 1
ATOM 812 O O . PRO A 1 105 ? 2.790 -25.466 6.073 1.00 80.06 105 PRO A O 1
ATOM 815 N N . GLU A 1 106 ? 4.672 -24.478 5.352 1.00 86.00 106 GLU A N 1
ATOM 816 C CA . GLU A 1 106 ? 4.641 -23.402 6.328 1.00 86.00 106 GLU A CA 1
ATOM 817 C C . GLU A 1 106 ? 3.535 -22.392 6.005 1.00 86.00 106 GLU A C 1
ATOM 819 O O . GLU A 1 106 ? 2.731 -22.062 6.883 1.00 86.00 106 GLU A O 1
ATOM 824 N N . LEU A 1 107 ? 3.433 -21.964 4.741 1.00 86.38 107 LEU A N 1
ATOM 825 C CA . LEU A 1 107 ? 2.357 -21.086 4.275 1.00 86.38 107 LEU A CA 1
ATOM 826 C C . LEU A 1 107 ? 0.985 -21.712 4.523 1.00 86.38 107 LEU A C 1
ATOM 828 O O . LEU A 1 107 ? 0.075 -21.048 5.021 1.00 86.38 107 LEU A O 1
ATOM 832 N N . ASP A 1 108 ? 0.831 -22.991 4.193 1.00 86.50 108 ASP A N 1
ATOM 833 C CA . ASP A 1 108 ? -0.431 -23.708 4.356 1.00 86.50 108 ASP A CA 1
ATOM 834 C C . ASP A 1 108 ? -0.849 -23.814 5.825 1.00 86.50 108 ASP A C 1
ATOM 836 O O . ASP A 1 108 ? -2.022 -23.595 6.156 1.00 86.50 108 ASP A O 1
ATOM 840 N N . SER A 1 109 ? 0.105 -24.090 6.716 1.00 85.81 109 SER A N 1
ATOM 841 C CA . SER A 1 109 ? -0.125 -24.154 8.160 1.00 85.81 109 SER A CA 1
ATOM 842 C C . SER A 1 109 ? -0.542 -22.798 8.738 1.00 85.81 109 SER A C 1
ATOM 844 O O . SER A 1 109 ? -1.551 -22.699 9.452 1.00 85.81 109 SER A O 1
ATOM 846 N N . LEU A 1 110 ? 0.186 -21.734 8.380 1.00 90.44 110 LEU A N 1
ATOM 847 C CA . LEU A 1 110 ? -0.107 -20.362 8.801 1.00 90.44 110 LEU A CA 1
ATOM 848 C C . LEU A 1 110 ? -1.475 -19.912 8.284 1.00 90.44 110 LEU A C 1
ATOM 850 O O . LEU A 1 110 ? -2.312 -19.468 9.070 1.00 90.44 110 LEU A O 1
ATOM 854 N N . ARG A 1 111 ? -1.752 -20.120 6.990 1.00 91.62 111 ARG A N 1
ATOM 855 C CA . ARG A 1 111 ? -3.037 -19.798 6.355 1.00 91.62 111 ARG A CA 1
ATOM 856 C C . ARG A 1 111 ? -4.194 -20.513 7.037 1.00 91.62 111 ARG A C 1
ATOM 858 O O . ARG A 1 111 ? -5.160 -19.869 7.442 1.00 91.62 111 ARG A O 1
ATOM 865 N N . SER A 1 112 ? -4.097 -21.831 7.191 1.00 85.81 112 SER A N 1
ATOM 866 C CA . SER A 1 112 ? -5.160 -22.638 7.801 1.00 85.81 112 SER A CA 1
ATOM 867 C C . SER A 1 112 ? -5.428 -22.215 9.244 1.00 85.81 112 SER A C 1
ATOM 869 O O . SER A 1 112 ? -6.577 -22.177 9.680 1.00 85.81 112 SER A O 1
ATOM 871 N N . THR A 1 113 ? -4.379 -21.848 9.984 1.00 84.56 113 THR A N 1
ATOM 872 C CA . THR A 1 113 ? -4.506 -21.392 11.370 1.00 84.56 113 THR A CA 1
ATOM 873 C C . THR A 1 113 ? -5.120 -20.003 11.476 1.00 84.56 113 THR A C 1
ATOM 875 O O . THR A 1 113 ? -6.048 -19.826 12.265 1.00 84.56 113 THR A O 1
ATOM 878 N N . THR A 1 114 ? -4.696 -19.049 10.643 1.00 86.38 114 THR A N 1
ATOM 879 C CA . THR A 1 114 ? -5.339 -17.732 10.562 1.00 86.38 114 THR A CA 1
ATOM 880 C C . THR A 1 114 ? -6.824 -17.869 10.234 1.00 86.38 114 THR A C 1
ATOM 882 O O . THR A 1 114 ? -7.656 -17.321 10.953 1.00 86.38 114 THR A O 1
ATOM 885 N N . LEU A 1 115 ? -7.178 -18.646 9.203 1.00 85.31 115 LEU A N 1
ATOM 886 C CA . LEU A 1 115 ? -8.574 -18.841 8.801 1.00 85.31 115 LEU A CA 1
ATOM 887 C C . LEU A 1 115 ? -9.409 -19.494 9.910 1.00 85.31 115 LEU A C 1
ATOM 889 O O . LEU A 1 115 ? -10.542 -19.080 10.142 1.00 85.31 115 LEU A O 1
ATOM 893 N N . ARG A 1 116 ? -8.848 -20.463 10.643 1.00 88.62 116 ARG A N 1
ATOM 894 C CA . ARG A 1 116 ? -9.517 -21.082 11.796 1.00 88.62 116 ARG A CA 1
ATOM 895 C C . ARG A 1 116 ? -9.830 -20.066 12.891 1.00 88.62 116 ARG A C 1
ATOM 897 O O . ARG A 1 116 ? -10.955 -20.049 13.379 1.00 88.62 116 ARG A O 1
ATOM 904 N N . PHE A 1 117 ? -8.875 -19.207 13.252 1.00 85.12 117 PHE A N 1
ATOM 905 C CA . PHE A 1 117 ? -9.120 -18.153 14.239 1.00 85.12 117 PHE A CA 1
ATOM 906 C C . PHE A 1 117 ? -10.134 -17.119 13.747 1.00 85.12 117 PHE A C 1
ATOM 908 O O . PHE A 1 117 ? -10.977 -16.696 14.530 1.00 85.12 117 PHE A O 1
ATOM 915 N N . MET A 1 118 ? -10.128 -16.774 12.456 1.00 87.12 118 MET A N 1
ATOM 916 C CA . MET A 1 118 ? -11.151 -15.897 11.870 1.00 87.12 118 MET A CA 1
ATOM 917 C C . MET A 1 118 ? -12.555 -16.511 11.931 1.00 87.12 118 MET A C 1
ATOM 919 O O . MET A 1 118 ? -13.503 -15.807 12.256 1.00 87.12 118 MET A O 1
ATOM 923 N N . MET A 1 119 ? -12.702 -17.812 11.647 1.00 87.12 119 MET A N 1
ATOM 924 C CA . MET A 1 119 ? -13.994 -18.510 11.759 1.00 87.12 119 MET A CA 1
ATOM 925 C C . MET A 1 119 ? -14.502 -18.582 13.201 1.00 87.12 119 MET A C 1
ATOM 927 O O . MET A 1 119 ? -15.705 -18.627 13.422 1.00 87.12 119 MET A O 1
ATOM 931 N N . GLN A 1 120 ? -13.591 -18.599 14.174 1.00 82.69 120 GLN A N 1
ATOM 932 C CA . GLN A 1 120 ? -13.908 -18.559 15.602 1.00 82.69 120 GLN A CA 1
ATOM 933 C C . GLN A 1 120 ? -14.053 -17.125 16.139 1.00 82.69 120 GLN A C 1
ATOM 935 O O . GLN A 1 120 ? -14.170 -16.954 17.347 1.00 82.69 120 GLN A O 1
ATOM 940 N N . GLU A 1 121 ? -13.972 -16.105 15.275 1.00 86.25 121 GLU A N 1
ATOM 941 C CA . GLU A 1 121 ? -13.985 -14.678 15.642 1.00 86.25 121 GLU A CA 1
ATOM 942 C C . GLU A 1 121 ? -12.896 -14.276 16.657 1.00 86.25 121 GLU A C 1
ATOM 944 O O . GLU A 1 121 ? -12.959 -13.245 17.324 1.00 86.25 121 GLU A O 1
ATOM 949 N N . ARG A 1 122 ? -11.828 -15.074 16.751 1.00 84.19 122 ARG A N 1
ATOM 950 C CA . ARG A 1 122 ? -10.664 -14.836 17.614 1.00 84.19 122 ARG A CA 1
ATOM 951 C C . ARG A 1 122 ? -9.691 -13.898 16.908 1.00 84.19 122 ARG A C 1
ATOM 953 O O . ARG A 1 122 ? -8.603 -14.292 16.482 1.00 84.19 122 ARG A O 1
ATOM 960 N N . TRP A 1 123 ? -10.107 -12.645 16.740 1.00 81.81 123 TRP A N 1
ATOM 961 C CA . TRP A 1 123 ? -9.429 -11.676 15.873 1.00 81.81 123 TRP A CA 1
ATOM 962 C C . TRP A 1 123 ? -7.992 -11.346 16.300 1.00 81.81 123 TRP A C 1
ATOM 964 O O . TRP A 1 123 ? -7.122 -11.223 15.439 1.00 81.81 123 TRP A O 1
ATOM 974 N N . GLY A 1 124 ? -7.711 -11.281 17.606 1.00 78.75 124 GLY A N 1
ATOM 975 C CA . GLY A 1 124 ? -6.355 -11.036 18.115 1.00 78.75 124 GLY A CA 1
ATOM 976 C C . GLY A 1 124 ? -5.373 -12.165 17.779 1.00 78.75 124 GLY A C 1
ATOM 977 O O . GLY A 1 124 ? -4.236 -11.918 17.376 1.00 78.75 124 GLY A O 1
ATOM 978 N N . GLU A 1 125 ? -5.820 -13.417 17.859 1.00 80.06 125 GLU A N 1
ATOM 979 C CA . GLU A 1 125 ? -4.998 -14.581 17.508 1.00 80.06 125 GLU A CA 1
ATOM 980 C C . GLU A 1 125 ? -4.846 -14.725 15.998 1.00 80.06 125 GLU A C 1
ATOM 982 O O . GLU A 1 125 ? -3.745 -14.983 15.509 1.00 80.06 125 GLU A O 1
ATOM 987 N N . ALA A 1 126 ? -5.918 -14.463 15.244 1.00 86.88 126 ALA A N 1
ATOM 988 C CA . ALA A 1 126 ? -5.845 -14.365 13.792 1.00 86.88 126 ALA A CA 1
ATOM 989 C C . ALA A 1 126 ? -4.815 -13.307 13.361 1.00 86.88 126 ALA A C 1
ATOM 991 O O . ALA A 1 126 ? -4.031 -13.561 12.445 1.00 86.88 126 ALA A O 1
ATOM 992 N N . LEU A 1 127 ? -4.774 -12.157 14.047 1.00 87.69 127 LEU A N 1
ATOM 993 C CA . LEU A 1 127 ? -3.841 -11.069 13.757 1.00 87.69 127 LEU A CA 1
ATOM 994 C C . LEU A 1 127 ? -2.405 -11.480 14.073 1.00 87.69 127 LEU A C 1
ATOM 996 O O . LEU A 1 127 ? -1.516 -11.253 13.252 1.00 87.69 127 LEU A O 1
ATOM 1000 N N . SER A 1 128 ? -2.184 -12.126 15.220 1.00 80.75 128 SER A N 1
ATOM 1001 C CA . SER A 1 128 ? -0.869 -12.646 15.604 1.00 80.75 128 SER A CA 1
ATOM 1002 C C . SER A 1 128 ? -0.331 -13.626 14.558 1.00 80.75 128 SER A C 1
ATOM 1004 O O . SER A 1 128 ? 0.779 -13.446 14.056 1.00 80.75 128 SER A O 1
ATOM 1006 N N . VAL A 1 129 ? -1.132 -14.615 14.147 1.00 83.38 129 VAL A N 1
ATOM 1007 C CA . VAL A 1 129 ? -0.697 -15.619 13.161 1.00 83.38 129 VAL A CA 1
ATOM 1008 C C . VAL A 1 129 ? -0.517 -15.011 11.767 1.00 83.38 129 VAL A C 1
ATOM 1010 O O . VAL A 1 129 ? 0.465 -15.314 11.090 1.00 83.38 129 VAL A O 1
ATOM 1013 N N . ALA A 1 130 ? -1.403 -14.107 11.339 1.00 84.75 130 ALA A N 1
ATOM 1014 C CA . ALA A 1 130 ? -1.250 -13.426 10.052 1.00 84.75 130 ALA A CA 1
ATOM 1015 C C . ALA A 1 130 ? 0.004 -12.532 10.016 1.00 84.75 130 ALA A C 1
ATOM 1017 O O . ALA A 1 130 ? 0.724 -12.507 9.018 1.00 84.75 130 ALA A O 1
ATOM 1018 N N . THR A 1 131 ? 0.324 -11.857 11.124 1.00 83.12 131 THR A N 1
ATOM 1019 C CA . THR A 1 131 ? 1.555 -11.062 11.264 1.00 83.12 131 THR A CA 1
ATOM 1020 C C . THR A 1 131 ? 2.791 -11.959 11.198 1.00 83.12 131 THR A C 1
ATOM 1022 O O . THR A 1 131 ? 3.726 -11.670 10.446 1.00 83.12 131 THR A O 1
ATOM 1025 N N . GLN A 1 132 ? 2.774 -13.098 11.902 1.00 81.31 132 GLN A N 1
ATOM 1026 C CA . GLN A 1 132 ? 3.833 -14.107 11.810 1.00 81.31 132 GLN A CA 1
ATOM 1027 C C . GLN A 1 132 ? 4.032 -14.598 10.371 1.00 81.31 132 GLN A C 1
ATOM 1029 O O . GLN A 1 132 ? 5.176 -14.728 9.942 1.00 81.31 132 GLN A O 1
ATOM 1034 N N . CYS A 1 133 ? 2.955 -14.783 9.598 1.00 90.62 133 CYS A N 1
ATOM 1035 C CA . CYS A 1 133 ? 3.043 -15.134 8.178 1.00 90.62 133 CYS A CA 1
ATOM 1036 C C . CYS A 1 133 ? 3.871 -14.108 7.398 1.00 90.62 133 CYS A C 1
ATOM 1038 O O . CYS A 1 133 ? 4.845 -14.472 6.748 1.00 90.62 133 CYS A O 1
ATOM 1040 N N . THR A 1 134 ? 3.567 -12.815 7.541 1.00 88.94 134 THR A N 1
ATOM 1041 C CA . THR A 1 134 ? 4.325 -11.751 6.852 1.00 88.94 134 THR A CA 1
ATOM 1042 C C . THR A 1 134 ? 5.774 -11.613 7.329 1.00 88.94 134 THR A C 1
ATOM 1044 O O . THR A 1 134 ? 6.622 -11.133 6.583 1.00 88.94 134 THR A O 1
ATOM 1047 N N . THR A 1 135 ? 6.073 -12.053 8.554 1.00 82.31 135 THR A N 1
ATOM 1048 C CA . THR A 1 135 ? 7.423 -12.000 9.132 1.00 82.31 135 THR A CA 1
ATOM 1049 C C . THR A 1 135 ? 8.280 -13.164 8.644 1.00 82.31 135 THR A C 1
ATOM 1051 O O . THR A 1 135 ? 9.435 -12.973 8.271 1.00 82.31 135 THR A O 1
ATOM 1054 N N . ARG A 1 136 ? 7.712 -14.375 8.628 1.00 79.12 136 ARG A N 1
ATOM 1055 C CA . ARG A 1 136 ? 8.408 -15.601 8.218 1.00 79.12 136 ARG A CA 1
ATOM 1056 C C . ARG A 1 136 ? 8.503 -15.726 6.698 1.00 79.12 136 ARG A C 1
ATOM 1058 O O . ARG A 1 136 ? 9.530 -16.152 6.180 1.00 79.12 136 ARG A O 1
ATOM 1065 N N . LEU A 1 137 ? 7.469 -15.276 5.986 1.00 84.75 137 LEU A N 1
ATOM 1066 C CA . LEU A 1 137 ? 7.349 -15.341 4.530 1.00 84.75 137 LEU A CA 1
ATOM 1067 C C . LEU A 1 137 ? 7.144 -13.930 3.932 1.00 84.75 137 LEU A C 1
ATOM 1069 O O . LEU A 1 137 ? 6.107 -13.632 3.339 1.00 84.75 137 LEU A O 1
ATOM 1073 N N . PRO A 1 138 ? 8.140 -13.026 4.026 1.00 84.75 138 PRO A N 1
ATOM 1074 C CA . PRO A 1 138 ? 7.987 -11.607 3.668 1.00 84.75 138 PRO A CA 1
ATOM 1075 C C . PRO A 1 138 ? 7.822 -11.331 2.164 1.00 84.75 138 PRO A C 1
ATOM 1077 O O . PRO A 1 138 ? 7.590 -10.187 1.761 1.00 84.75 138 PRO A O 1
ATOM 1080 N N . ARG A 1 139 ? 7.986 -12.358 1.323 1.00 85.62 139 ARG A N 1
ATOM 1081 C CA . ARG A 1 139 ? 7.792 -12.300 -0.134 1.00 85.62 139 ARG A CA 1
ATOM 1082 C C . ARG A 1 139 ? 6.537 -13.037 -0.598 1.00 85.62 139 ARG A C 1
ATOM 1084 O O . ARG A 1 139 ? 6.266 -13.029 -1.792 1.00 85.62 139 ARG A O 1
ATOM 1091 N N . GLU A 1 140 ? 5.795 -13.651 0.320 1.00 88.25 140 GLU A N 1
ATOM 1092 C CA . GLU A 1 140 ? 4.599 -14.413 -0.011 1.00 88.25 140 GLU A CA 1
ATOM 1093 C C . GLU A 1 140 ? 3.374 -13.486 -0.028 1.00 88.25 140 GLU A C 1
ATOM 1095 O O . GLU A 1 140 ? 2.973 -12.994 1.033 1.00 88.25 140 GLU A O 1
ATOM 1100 N N . PRO A 1 141 ? 2.775 -13.197 -1.200 1.00 89.44 141 PRO A N 1
ATOM 1101 C CA . PRO A 1 141 ? 1.634 -12.292 -1.286 1.00 89.44 141 PRO A CA 1
ATOM 1102 C C . PRO A 1 141 ? 0.465 -12.753 -0.409 1.00 89.44 141 PRO A C 1
ATOM 1104 O O . PRO A 1 141 ? -0.133 -11.922 0.277 1.00 89.44 141 PRO A O 1
ATOM 1107 N N . GLU A 1 142 ? 0.162 -14.055 -0.367 1.00 90.31 142 GLU A N 1
ATOM 1108 C CA . GLU A 1 142 ? -0.992 -14.596 0.365 1.00 90.31 142 GLU A CA 1
ATOM 1109 C C . GLU A 1 142 ? -0.966 -14.212 1.863 1.00 90.31 142 GLU A C 1
ATOM 1111 O O . GLU A 1 142 ? -2.015 -13.896 2.430 1.00 90.31 142 GLU A O 1
ATOM 1116 N N . CYS A 1 143 ? 0.217 -14.121 2.489 1.00 93.62 143 CYS A N 1
ATOM 1117 C CA . CYS A 1 143 ? 0.359 -13.660 3.876 1.00 93.62 143 CYS A CA 1
ATOM 1118 C C . CYS A 1 143 ? -0.156 -12.227 4.083 1.00 93.62 143 CYS A C 1
ATOM 1120 O O . CYS A 1 143 ? -0.839 -11.944 5.069 1.00 93.62 143 CYS A O 1
ATOM 1122 N N . PHE A 1 144 ? 0.131 -11.321 3.146 1.00 94.69 144 PHE A N 1
ATOM 1123 C CA . PHE A 1 144 ? -0.317 -9.929 3.226 1.00 94.69 144 PHE A CA 1
ATOM 1124 C C . PHE A 1 144 ? -1.817 -9.790 2.958 1.00 94.69 144 PHE A C 1
ATOM 1126 O O . PHE A 1 144 ? -2.481 -8.953 3.568 1.00 94.69 144 PHE A O 1
ATOM 1133 N N . MET A 1 145 ? -2.387 -10.648 2.108 1.00 95.38 145 MET A N 1
ATOM 1134 C CA . MET A 1 145 ? -3.840 -10.709 1.943 1.00 95.38 145 MET A CA 1
ATOM 1135 C C . MET A 1 145 ? -4.536 -11.173 3.229 1.00 95.38 145 MET A C 1
ATOM 1137 O O . MET A 1 145 ? -5.538 -10.574 3.621 1.00 95.38 145 MET A O 1
ATOM 1141 N N . LEU A 1 146 ? -4.019 -12.217 3.890 1.00 94.38 146 LEU A N 1
ATOM 1142 C CA . LEU A 1 146 ? -4.564 -12.712 5.159 1.00 94.38 146 LEU A CA 1
ATOM 1143 C C . LEU A 1 146 ? -4.503 -11.638 6.247 1.00 94.38 146 LEU A C 1
ATOM 1145 O O . LEU A 1 146 ? -5.509 -11.386 6.910 1.00 94.38 146 LEU A O 1
ATOM 1149 N N . LEU A 1 147 ? -3.356 -10.966 6.386 1.00 97.00 147 LEU A N 1
ATOM 1150 C CA . LEU A 1 147 ? -3.188 -9.874 7.343 1.00 97.00 147 LEU A CA 1
ATOM 1151 C C . LEU A 1 147 ? -4.187 -8.743 7.081 1.00 97.00 147 LEU A C 1
ATOM 1153 O O . LEU A 1 147 ? -4.898 -8.331 7.998 1.00 97.00 147 LEU A O 1
ATOM 1157 N N . GLY A 1 148 ? -4.320 -8.317 5.822 1.00 94.12 148 GLY A N 1
ATOM 1158 C CA . GLY A 1 148 ? -5.297 -7.304 5.435 1.00 94.12 148 GLY A CA 1
ATOM 1159 C C . GLY A 1 148 ? -6.734 -7.716 5.761 1.00 94.12 148 GLY A C 1
ATOM 1160 O O . GLY A 1 148 ? -7.501 -6.908 6.287 1.00 94.12 148 GLY A O 1
ATOM 1161 N N . ALA A 1 149 ? -7.105 -8.976 5.526 1.00 94.38 149 ALA A N 1
ATOM 1162 C CA . ALA A 1 149 ? -8.446 -9.477 5.826 1.00 94.38 149 ALA A CA 1
ATOM 1163 C C . ALA A 1 149 ? -8.761 -9.458 7.328 1.00 94.38 149 ALA A C 1
ATOM 1165 O O . ALA A 1 149 ? -9.862 -9.062 7.714 1.00 94.38 149 ALA A O 1
ATOM 1166 N N . VAL A 1 150 ? -7.796 -9.839 8.169 1.00 93.69 150 VAL A N 1
ATOM 1167 C CA . VAL A 1 150 ? -7.944 -9.796 9.630 1.00 93.69 150 VAL A CA 1
ATOM 1168 C C . VAL A 1 150 ? -8.013 -8.357 10.144 1.00 93.69 150 VAL A C 1
ATOM 1170 O O . VAL A 1 150 ? -8.861 -8.045 10.976 1.00 93.69 150 VAL A O 1
ATOM 1173 N N . GLN A 1 151 ? -7.165 -7.462 9.633 1.00 93.25 151 GLN A N 1
ATOM 1174 C CA . GLN A 1 151 ? -7.168 -6.043 10.005 1.00 93.25 151 GLN A CA 1
ATOM 1175 C C . GLN A 1 151 ? -8.492 -5.361 9.637 1.00 93.25 151 GLN A C 1
ATOM 1177 O O . GLN A 1 151 ? -9.069 -4.668 10.467 1.00 93.25 151 GLN A O 1
ATOM 1182 N N . ALA A 1 152 ? -9.036 -5.627 8.442 1.00 90.94 152 ALA A N 1
ATOM 1183 C CA . ALA A 1 152 ? -10.337 -5.090 8.033 1.00 90.94 152 ALA A CA 1
ATOM 1184 C C . ALA A 1 152 ? -11.473 -5.553 8.956 1.00 90.94 152 ALA A C 1
ATOM 1186 O O . ALA A 1 152 ? -12.388 -4.787 9.238 1.00 90.94 152 ALA A O 1
ATOM 1187 N N . LYS A 1 153 ? -11.416 -6.801 9.442 1.00 90.88 153 LYS A N 1
ATOM 1188 C CA . LYS A 1 153 ? -12.400 -7.328 10.399 1.00 90.88 153 LYS A CA 1
ATOM 1189 C C . LYS A 1 153 ? -12.320 -6.681 11.778 1.00 90.88 153 LYS A C 1
ATOM 1191 O O . LYS A 1 153 ? -13.332 -6.640 12.462 1.00 90.88 153 LYS A O 1
ATOM 1196 N N . GLN A 1 154 ? -11.159 -6.155 12.147 1.00 86.19 154 GLN A N 1
ATOM 1197 C CA . GLN A 1 154 ? -10.955 -5.374 13.368 1.00 86.19 154 GLN A CA 1
ATOM 1198 C C . GLN A 1 154 ? -11.090 -3.864 13.135 1.00 86.19 154 GLN A C 1
ATOM 1200 O O . GLN A 1 154 ? -10.622 -3.086 13.959 1.00 86.19 154 GLN A O 1
ATOM 1205 N N . GLU A 1 155 ? -11.652 -3.449 11.994 1.00 86.88 155 GLU A N 1
ATOM 1206 C CA . GLU A 1 155 ? -11.842 -2.039 11.616 1.00 86.88 155 GLU A CA 1
ATOM 1207 C C . GLU A 1 155 ? -10.536 -1.221 11.524 1.00 86.88 155 GLU A C 1
ATOM 1209 O O . GLU A 1 155 ? -10.544 0.004 11.419 1.00 86.88 155 GLU A O 1
ATOM 1214 N N . GLN A 1 156 ? -9.391 -1.907 11.455 1.00 84.81 156 GLN A N 1
ATOM 1215 C CA . GLN A 1 156 ? -8.064 -1.337 11.200 1.00 84.81 156 GLN A CA 1
ATOM 1216 C C . GLN A 1 156 ? -7.902 -1.093 9.693 1.00 84.81 156 GLN A C 1
ATOM 1218 O O . GLN A 1 156 ? -7.114 -1.737 8.994 1.00 84.81 156 GLN A O 1
ATOM 1223 N N . PHE A 1 157 ? -8.752 -0.225 9.142 1.00 85.75 157 PHE A N 1
ATOM 1224 C CA . PHE A 1 157 ? -8.897 -0.044 7.695 1.00 85.75 157 PHE A CA 1
ATOM 1225 C C . PHE A 1 157 ? -7.641 0.540 7.033 1.00 85.75 157 PHE A C 1
ATOM 1227 O O . PHE A 1 157 ? -7.337 0.206 5.881 1.00 85.75 157 PHE A O 1
ATOM 1234 N N . GLN A 1 158 ? -6.887 1.376 7.751 1.00 86.38 158 GLN A N 1
ATOM 1235 C CA . GLN A 1 158 ? -5.651 1.971 7.245 1.00 86.38 158 GLN A CA 1
ATOM 1236 C C . GLN A 1 158 ? -4.533 0.925 7.142 1.00 86.38 158 GLN A C 1
ATOM 1238 O O . GLN A 1 158 ? -3.852 0.838 6.120 1.00 86.38 158 GLN A O 1
ATOM 1243 N N . GLU A 1 159 ? -4.354 0.102 8.168 1.00 84.69 159 GLU A N 1
ATOM 1244 C CA . GLU A 1 159 ? -3.391 -0.998 8.199 1.00 84.69 159 GLU A CA 1
ATOM 1245 C C . GLU A 1 159 ? -3.771 -2.080 7.187 1.00 84.69 159 GLU A C 1
ATOM 1247 O O . GLU A 1 159 ? -2.930 -2.539 6.415 1.00 84.69 159 GLU A O 1
ATOM 1252 N N . SER A 1 160 ? -5.062 -2.408 7.102 1.00 91.81 160 SER A N 1
ATOM 1253 C CA . SER A 1 160 ? -5.584 -3.356 6.119 1.00 91.81 160 SER A CA 1
ATOM 1254 C C . SER A 1 160 ? -5.296 -2.916 4.682 1.00 91.81 160 SER A C 1
ATOM 1256 O O . SER A 1 160 ? -4.872 -3.719 3.850 1.00 91.81 160 SER A O 1
ATOM 1258 N N . THR A 1 161 ? -5.465 -1.622 4.396 1.00 91.50 161 THR A N 1
ATOM 1259 C CA . THR A 1 161 ? -5.123 -1.033 3.095 1.00 91.50 161 THR A CA 1
ATOM 1260 C C . THR A 1 161 ? -3.641 -1.213 2.768 1.00 91.50 161 THR A C 1
ATOM 1262 O O . THR A 1 161 ? -3.323 -1.664 1.671 1.00 91.50 161 THR A O 1
ATOM 1265 N N . GLN A 1 162 ? -2.741 -0.942 3.717 1.00 90.31 162 GLN A N 1
ATOM 1266 C CA . GLN A 1 162 ? -1.295 -1.117 3.522 1.00 90.31 162 GLN A CA 1
ATOM 1267 C C . GLN A 1 162 ? -0.922 -2.583 3.252 1.00 90.31 162 GLN A C 1
ATOM 1269 O O . GLN A 1 162 ? -0.129 -2.877 2.354 1.00 90.31 162 GLN A O 1
ATOM 1274 N N . SER A 1 163 ? -1.538 -3.519 3.976 1.00 85.69 163 SER A N 1
ATOM 1275 C CA . SER A 1 163 ? -1.351 -4.955 3.748 1.00 85.69 163 SER A CA 1
ATOM 1276 C C . SER A 1 163 ? -1.815 -5.374 2.347 1.00 85.69 163 SER A C 1
ATOM 1278 O O . SER A 1 163 ? -1.102 -6.079 1.632 1.00 85.69 163 SER A O 1
ATOM 1280 N N . TYR A 1 164 ? -2.968 -4.886 1.888 1.00 91.31 164 TYR A N 1
ATOM 1281 C CA . TYR A 1 164 ? -3.449 -5.151 0.530 1.00 91.31 164 TYR A CA 1
ATOM 1282 C C . TYR A 1 164 ? -2.578 -4.518 -0.561 1.00 91.31 164 TYR A C 1
ATOM 1284 O O . TYR A 1 164 ? -2.337 -5.152 -1.590 1.00 91.31 164 TYR A O 1
ATOM 1292 N N . GLU A 1 165 ? -2.044 -3.317 -0.344 1.00 90.12 165 GLU A N 1
ATOM 1293 C CA . GLU A 1 165 ? -1.074 -2.701 -1.257 1.00 90.12 165 GLU A CA 1
ATOM 1294 C C . GLU A 1 165 ? 0.191 -3.560 -1.374 1.00 90.12 165 GLU A C 1
ATOM 1296 O O . GLU A 1 165 ? 0.701 -3.782 -2.476 1.00 90.12 165 GLU A O 1
ATOM 1301 N N . ARG A 1 166 ? 0.653 -4.140 -0.258 1.00 88.94 166 ARG A N 1
ATOM 1302 C CA . ARG A 1 166 ? 1.795 -5.056 -0.260 1.00 88.94 166 ARG A CA 1
ATOM 1303 C C . ARG A 1 166 ? 1.509 -6.356 -1.011 1.00 88.94 166 ARG A C 1
ATOM 1305 O O . ARG A 1 166 ? 2.369 -6.807 -1.766 1.00 88.94 166 ARG A O 1
ATOM 1312 N N . PHE A 1 167 ? 0.304 -6.915 -0.878 1.00 93.31 167 PHE A N 1
ATOM 1313 C CA . PHE A 1 167 ? -0.144 -8.032 -1.715 1.00 93.31 167 PHE A CA 1
ATOM 1314 C C . PHE A 1 167 ? -0.074 -7.669 -3.206 1.00 93.31 167 PHE A C 1
ATOM 1316 O O . PHE A 1 167 ? 0.500 -8.418 -3.990 1.00 93.31 167 PHE A O 1
ATOM 1323 N N . LEU A 1 168 ? -0.610 -6.511 -3.609 1.00 90.25 168 LEU A N 1
ATOM 1324 C CA . LEU A 1 168 ? -0.655 -6.096 -5.019 1.00 90.25 168 LEU A CA 1
ATOM 1325 C C . LEU A 1 168 ? 0.729 -5.812 -5.613 1.00 90.25 168 LEU A C 1
ATOM 1327 O O . LEU A 1 168 ? 0.889 -5.909 -6.832 1.00 90.25 168 LEU A O 1
ATOM 1331 N N . LEU A 1 169 ? 1.707 -5.475 -4.773 1.00 90.31 169 LEU A N 1
ATOM 1332 C CA . LEU A 1 169 ? 3.103 -5.315 -5.170 1.00 90.31 169 LEU A CA 1
ATOM 1333 C C . LEU A 1 169 ? 3.799 -6.662 -5.427 1.00 90.31 169 LEU A C 1
ATOM 1335 O O . LEU A 1 169 ? 4.628 -6.750 -6.326 1.00 90.31 169 LEU A O 1
ATOM 1339 N N . LEU A 1 170 ? 3.495 -7.685 -4.624 1.00 80.56 170 LEU A N 1
ATOM 1340 C CA . LEU A 1 170 ? 4.166 -8.991 -4.674 1.00 80.56 170 LEU A CA 1
ATOM 1341 C C . LEU A 1 170 ? 3.479 -9.986 -5.617 1.00 80.56 170 LEU A C 1
ATOM 1343 O O . LEU A 1 170 ? 4.145 -10.818 -6.227 1.00 80.56 170 LEU A O 1
ATOM 1347 N N . ALA A 1 171 ? 2.152 -9.923 -5.724 1.00 81.25 171 ALA A N 1
ATOM 1348 C CA . ALA A 1 171 ? 1.369 -10.852 -6.524 1.00 81.25 171 ALA A CA 1
ATOM 1349 C C . ALA A 1 171 ? 1.544 -10.576 -8.032 1.00 81.25 171 ALA A C 1
ATOM 1351 O O . ALA A 1 171 ? 1.353 -9.428 -8.450 1.00 81.25 171 ALA A O 1
ATOM 1352 N N . PRO A 1 172 ? 1.805 -11.599 -8.869 1.00 84.12 172 PRO A N 1
ATOM 1353 C CA . PRO A 1 172 ? 1.803 -11.475 -10.330 1.00 84.12 172 PRO A CA 1
ATOM 1354 C C . PRO A 1 172 ? 0.511 -10.853 -10.867 1.00 84.12 172 PRO A C 1
ATOM 1356 O O . PRO A 1 172 ? -0.543 -11.031 -10.267 1.00 84.12 172 PRO A O 1
ATOM 1359 N N . THR A 1 173 ? 0.553 -10.131 -11.988 1.00 80.50 173 THR A N 1
ATOM 1360 C CA . THR A 1 173 ? -0.605 -9.384 -12.528 1.00 80.50 173 THR A CA 1
ATOM 1361 C C . THR A 1 173 ? -1.837 -10.254 -12.805 1.00 80.50 173 THR A C 1
ATOM 1363 O O . THR A 1 173 ? -2.962 -9.773 -12.683 1.00 80.50 173 THR A O 1
ATOM 1366 N N . ASP A 1 174 ? -1.631 -11.523 -13.137 1.00 78.12 174 ASP A N 1
ATOM 1367 C CA . ASP A 1 174 ? -2.642 -12.549 -13.403 1.00 78.12 174 ASP A CA 1
ATOM 1368 C C . ASP A 1 174 ? -3.088 -13.317 -12.145 1.00 78.12 174 ASP A C 1
ATOM 1370 O O . ASP A 1 174 ? -3.943 -14.199 -12.221 1.00 78.12 174 ASP A O 1
ATOM 1374 N N . HIS A 1 175 ? -2.556 -12.974 -10.968 1.00 81.75 175 HIS A N 1
ATOM 1375 C CA . HIS A 1 175 ? -2.883 -13.668 -9.730 1.00 81.75 175 HIS A CA 1
ATOM 1376 C C . HIS A 1 175 ? -4.392 -13.569 -9.421 1.00 81.75 175 HIS A C 1
ATOM 1378 O O . HIS A 1 175 ? -4.930 -12.461 -9.284 1.00 81.75 175 HIS A O 1
ATOM 1384 N N . PRO A 1 176 ? -5.086 -14.703 -9.199 1.00 84.56 176 PRO A N 1
ATOM 1385 C CA . PRO A 1 176 ? -6.552 -14.777 -9.208 1.00 84.56 176 PRO A CA 1
ATOM 1386 C C . PRO A 1 176 ? -7.227 -13.909 -8.138 1.00 84.56 176 PRO A C 1
ATOM 1388 O O . PRO A 1 176 ? -8.360 -13.464 -8.298 1.00 84.56 176 PRO A O 1
ATOM 1391 N N . LYS A 1 177 ? -6.524 -13.631 -7.036 1.00 85.31 177 LYS A N 1
ATOM 1392 C CA . LYS A 1 177 ? -7.055 -12.852 -5.905 1.00 85.31 177 LYS A CA 1
ATOM 1393 C C . LYS A 1 177 ? -6.887 -11.333 -6.029 1.00 85.31 177 LYS A C 1
ATOM 1395 O O . LYS A 1 177 ? -7.375 -10.607 -5.165 1.00 85.31 177 LYS A O 1
ATOM 1400 N N . ARG A 1 178 ? -6.242 -10.819 -7.087 1.00 88.00 178 ARG A N 1
ATOM 1401 C CA . ARG A 1 178 ? -5.998 -9.369 -7.249 1.00 88.00 178 ARG A CA 1
ATOM 1402 C C . ARG A 1 178 ? -7.270 -8.545 -7.293 1.00 88.00 178 ARG A C 1
ATOM 1404 O O . ARG A 1 178 ? -7.371 -7.564 -6.561 1.00 88.00 178 ARG A O 1
ATOM 1411 N N . SER A 1 179 ? -8.254 -8.966 -8.079 1.00 86.12 179 SER A N 1
ATOM 1412 C CA . SER A 1 179 ? -9.540 -8.266 -8.179 1.00 86.12 179 SER A CA 1
ATOM 1413 C C . SER A 1 179 ? -10.271 -8.225 -6.834 1.00 86.12 179 SER A C 1
ATOM 1415 O O . SER A 1 179 ? -10.809 -7.188 -6.446 1.00 86.12 179 SER A O 1
ATOM 1417 N N . THR A 1 180 ? -10.236 -9.326 -6.077 1.00 87.31 180 THR A N 1
ATOM 1418 C CA . THR A 1 180 ? -10.827 -9.400 -4.734 1.00 87.31 180 THR A CA 1
ATOM 1419 C C . THR A 1 180 ? -10.137 -8.453 -3.757 1.00 87.31 180 THR A C 1
ATOM 1421 O O . THR A 1 180 ? -10.813 -7.738 -3.018 1.00 87.31 180 THR A O 1
ATOM 1424 N N . VAL A 1 181 ? -8.802 -8.422 -3.763 1.00 91.81 181 VAL A N 1
ATOM 1425 C CA . VAL A 1 181 ? -8.013 -7.538 -2.896 1.00 91.81 181 VAL A CA 1
ATOM 1426 C C . VAL A 1 181 ? -8.251 -6.067 -3.235 1.00 91.81 181 VAL A C 1
ATOM 1428 O O . VAL A 1 181 ? -8.485 -5.272 -2.329 1.00 91.81 181 VAL A O 1
ATOM 1431 N N . LEU A 1 182 ? -8.285 -5.707 -4.522 1.00 90.44 182 LEU A N 1
ATOM 1432 C CA . LEU A 1 182 ? -8.593 -4.343 -4.966 1.00 90.44 182 LEU A CA 1
ATOM 1433 C C . LEU A 1 182 ? -9.959 -3.873 -4.464 1.00 90.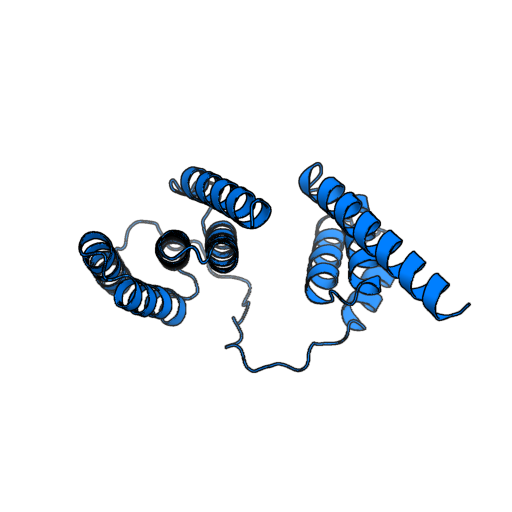44 182 LEU A C 1
ATOM 1435 O O . LEU A 1 182 ? -10.066 -2.775 -3.922 1.00 90.44 182 LEU A O 1
ATOM 1439 N N . LYS A 1 183 ? -10.989 -4.719 -4.586 1.00 90.31 183 LYS A N 1
ATOM 1440 C CA . LYS A 1 183 ? -12.332 -4.405 -4.086 1.00 90.31 183 LYS A CA 1
ATOM 1441 C C . LYS A 1 183 ? -12.320 -4.126 -2.579 1.00 90.31 183 LYS A C 1
ATOM 1443 O O . LYS A 1 183 ? -12.804 -3.082 -2.152 1.00 90.31 183 LYS A O 1
ATOM 1448 N N . LYS A 1 184 ? -11.708 -5.012 -1.786 1.00 89.88 184 LYS A N 1
ATOM 1449 C CA . LYS A 1 184 ? -11.607 -4.853 -0.322 1.00 89.88 184 LYS A CA 1
ATOM 1450 C C . LYS A 1 184 ? -10.819 -3.608 0.082 1.00 89.88 184 LYS A C 1
ATOM 1452 O O . LYS A 1 184 ? -11.187 -2.915 1.022 1.00 89.88 184 LYS A O 1
ATOM 1457 N N . MET A 1 185 ? -9.752 -3.294 -0.648 1.00 90.56 185 MET A N 1
ATOM 1458 C CA . MET A 1 185 ? -8.961 -2.089 -0.414 1.00 90.56 185 MET A CA 1
ATOM 1459 C C . MET A 1 185 ? -9.781 -0.812 -0.655 1.00 90.56 185 MET A C 1
ATOM 1461 O O . MET A 1 185 ? -9.669 0.142 0.111 1.00 90.56 185 MET A O 1
ATOM 1465 N N . ILE A 1 186 ? -10.625 -0.786 -1.692 1.00 88.31 186 ILE A N 1
ATOM 1466 C CA . ILE A 1 186 ? -11.533 0.340 -1.957 1.00 88.31 186 ILE A CA 1
ATOM 1467 C C . ILE A 1 186 ? -12.571 0.472 -0.833 1.00 88.31 186 ILE A C 1
ATOM 1469 O O . ILE A 1 186 ? -12.785 1.577 -0.334 1.00 88.31 186 ILE A O 1
ATOM 1473 N N . GLU A 1 187 ? -13.168 -0.641 -0.394 1.00 87.25 187 GLU A N 1
ATOM 1474 C CA . GLU A 1 187 ? -14.120 -0.672 0.728 1.00 87.25 187 GLU A CA 1
ATOM 1475 C C . GLU A 1 187 ? -13.504 -0.083 2.009 1.00 87.25 187 GLU A C 1
ATOM 1477 O O . GLU A 1 187 ? -14.111 0.790 2.634 1.00 87.25 187 GLU A O 1
ATOM 1482 N N . ASN A 1 188 ? -12.270 -0.474 2.346 1.00 89.00 188 ASN A N 1
ATOM 1483 C CA . ASN A 1 188 ? -11.532 0.083 3.482 1.00 89.00 188 ASN A CA 1
ATOM 1484 C C . ASN A 1 188 ? -11.341 1.600 3.361 1.00 89.00 188 ASN A C 1
ATOM 1486 O O . ASN A 1 188 ? -11.633 2.331 4.302 1.00 89.00 188 ASN A O 1
ATOM 1490 N N . LYS A 1 189 ? -10.889 2.092 2.196 1.00 83.25 189 LYS A N 1
ATOM 1491 C CA . LYS A 1 189 ? -10.669 3.532 1.961 1.00 83.25 189 LYS A CA 1
ATOM 1492 C C . LYS A 1 189 ? -11.963 4.338 2.124 1.00 83.25 189 LYS A C 1
ATOM 1494 O O . LYS A 1 189 ? -11.945 5.440 2.678 1.00 83.25 189 LYS A O 1
ATOM 1499 N N . MET A 1 190 ? -13.095 3.779 1.693 1.00 85.25 190 MET A N 1
ATOM 1500 C CA . MET A 1 190 ? -14.413 4.381 1.912 1.00 85.25 190 MET A CA 1
ATOM 1501 C C . MET A 1 190 ? -14.840 4.354 3.383 1.00 85.25 190 MET A C 1
ATOM 1503 O O . MET A 1 190 ? -15.554 5.255 3.810 1.00 85.25 190 MET A O 1
ATOM 1507 N N . ALA A 1 191 ? -14.470 3.325 4.147 1.00 81.69 191 ALA A N 1
ATOM 1508 C CA . ALA A 1 191 ? -14.760 3.251 5.579 1.00 81.69 191 ALA A CA 1
ATOM 1509 C C . ALA A 1 191 ? -13.930 4.273 6.374 1.00 81.69 191 ALA A C 1
ATOM 1511 O O . ALA A 1 191 ? -14.484 5.006 7.184 1.00 81.69 191 ALA A O 1
ATOM 1512 N N . THR A 1 192 ? -12.639 4.423 6.0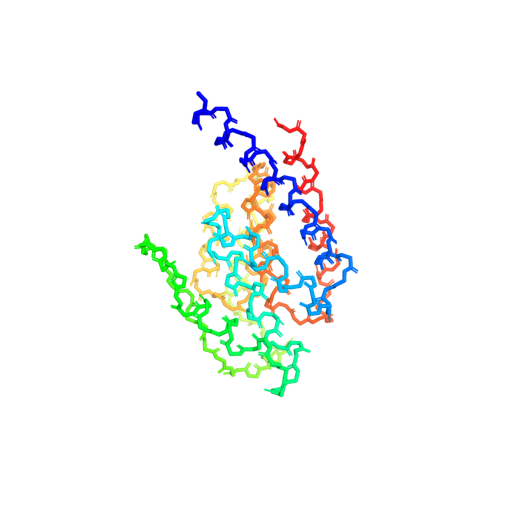62 1.00 78.12 192 THR A N 1
ATOM 1513 C CA . THR A 1 192 ? -11.774 5.440 6.688 1.00 78.12 192 THR A CA 1
ATOM 1514 C C . THR A 1 192 ? -12.233 6.868 6.397 1.00 78.12 192 THR A C 1
ATOM 1516 O O . THR A 1 192 ? -12.050 7.742 7.227 1.00 78.12 192 THR A O 1
ATOM 1519 N N . SER A 1 193 ? -12.845 7.116 5.235 1.00 71.38 193 SER A N 1
ATOM 1520 C CA . SER A 1 193 ? -13.347 8.450 4.862 1.00 71.38 193 SER A CA 1
ATOM 1521 C C . SER A 1 193 ? -14.668 8.833 5.547 1.00 71.38 193 SER A C 1
ATOM 1523 O O . SER A 1 193 ? -15.137 9.954 5.366 1.00 71.38 193 SER A O 1
ATOM 1525 N N . ARG A 1 194 ? -15.309 7.889 6.250 1.00 65.19 194 ARG A N 1
ATOM 1526 C CA . ARG A 1 194 ? -16.601 8.074 6.929 1.00 65.19 194 ARG A CA 1
ATOM 1527 C C . ARG A 1 194 ? -16.475 8.319 8.439 1.00 65.19 194 ARG A C 1
ATOM 1529 O O . ARG A 1 194 ? -17.476 8.705 9.035 1.00 65.19 194 ARG A O 1
ATOM 1536 N N . ASN A 1 195 ? -15.290 8.109 9.013 1.00 51.81 195 ASN A N 1
ATOM 1537 C CA . ASN A 1 195 ? -14.934 8.455 10.395 1.00 51.81 195 ASN A CA 1
ATOM 1538 C C . ASN A 1 195 ? -14.175 9.783 10.441 1.00 51.81 195 ASN A C 1
ATOM 1540 O O . ASN A 1 195 ? -14.284 10.468 11.478 1.00 51.81 195 ASN A O 1
#

InterPro domains:
  IPR011990 Tetratricopeptide-like helical domain superfamily [G3DSA:1.25.40.10] (5-191)
  IPR011990 Tetratricopeptide-like helical domain superfamily [SSF48452] (7-174)
  IPR019734 Tetratricopeptide repeat [PS50005] (141-174)

Foldseek 3Di:
DVVVVVVVVVVVLVVLLVVLVVVCVVCVLDLVSLQSQLVSCVVVLVLVSNLVSLVSSVVNDDPPDPCNVVSVVVSVPRDDPPDPPDPDPPPDPDDDDDPPPDDPVLLVVLVVQLVVCVVVVVLVSNLVSLVVCCVVPVLDLVSLQSNLVSCVSVLVLVSSLVSLVSSVVRDDPVRPCNVVSVVSNVVSVVSVVVD

Sequence (195 aa):
MVEVDRLSKSKELTQAARLVQTCVDALPRNADCRLTAGLTYERLRSFDKSALNYRAFLELTQPTDPRRSAVSERLKALPQAPRRSEPTPTVQPGGAPRPVNGTDPELDSLRSTTLRFMMQERWGEALSVATQCTTRLPREPECFMLLGAVQAKQEQFQESTQSYERFLLLAPTDHPKRSTVLKKMIENKMATSRN